Protein AF-0000000082810657 (afdb_homodimer)

Organism: NCBI:txid321398

pLDDT: mean 72.38, std 24.2, range [23.63, 96.92]

InterPro domains:
  IPR007110 Immunoglobulin-like domain [PS50835] (27-107)
  IPR013783 Immunoglobulin-like fold [G3DSA:2.60.40.10] (30-113)
  IPR015631 CD2/SLAM family receptor [PTHR12080] (20-133)
  IPR036179 Immunoglobulin-like domain superfamily [SSF48726] (30-109)

Nearest PDB structures (foldseek):
  2if7-assembly1_B  TM=6.676E-01  e=2.372E-01  Homo sapiens
  2if7-assembly2_C  TM=5.071E-01  e=3.206E+00  Homo sapiens
  8chv-assembly1_B  TM=5.625E-01  e=6.234E+00  Homo sapiens
  2if7-assembly1_B  TM=6.508E-01  e=2.010E-01  Homo sapiens
  2if7-assembly2_C  TM=5.042E-01  e=2.478E+00  Homo sapiens

Sequence (292 aa):
MSFLNLGGPGLFQGCPGVTVTIPLPLPDVVPKPTVRVTVTQDDDQQCNATLECSVGLPEVTYEWIPPRQVLLEGVGGPVQKVSFNPSEGTYVCKVSNPASSNSASLTYRHPCSWTGESSTASSCTATGGLLVLGHLLLLFLHLALAMSFLNLGGPGLFQGCPGVTVTIPLPLPDVVPKPTVRVTVTQDDDQQCNATLECSVGLPEVTYEWIPPRQVLLEGVGGPVQKVSFNPSEGTYVCKVSNPASSNSASLTYRHPCSWTGESSTASSCTATGGLLVLGHLLLLFLHLALA

Structure (mmCIF, N/CA/C/O backbone):
data_AF-0000000082810657-model_v1
#
loop_
_entity.id
_entity.type
_entity.pdbx_description
1 polymer 'CD48 antigen'
#
loop_
_atom_site.group_PDB
_atom_site.id
_atom_site.type_symbol
_atom_site.label_atom_id
_atom_site.label_alt_id
_atom_site.label_comp_id
_atom_site.label_asym_id
_atom_site.label_entity_id
_atom_site.label_seq_id
_atom_site.pdbx_PDB_ins_code
_atom_site.Cartn_x
_atom_site.Cartn_y
_atom_site.Cartn_z
_atom_site.occupancy
_atom_site.B_iso_or_equiv
_atom_site.auth_seq_id
_atom_site.auth_comp_id
_atom_site.auth_asym_id
_atom_site.auth_atom_id
_atom_site.pdbx_PDB_model_num
ATOM 1 N N . MET A 1 1 ? 50.939 -18.221 13.847 1 23.63 1 MET A N 1
ATOM 2 C CA . MET A 1 1 ? 49.487 -18.098 13.771 1 23.63 1 MET A CA 1
ATOM 3 C C . MET A 1 1 ? 49.027 -17.962 12.324 1 23.63 1 MET A C 1
ATOM 5 O O . MET A 1 1 ? 49.127 -16.885 11.734 1 23.63 1 MET A O 1
ATOM 9 N N . SER A 1 2 ? 49.341 -18.986 11.551 1 30.93 2 SER A N 1
ATOM 10 C CA . SER A 1 2 ? 49.04 -19.248 10.147 1 30.93 2 SER A CA 1
ATOM 11 C C . SER A 1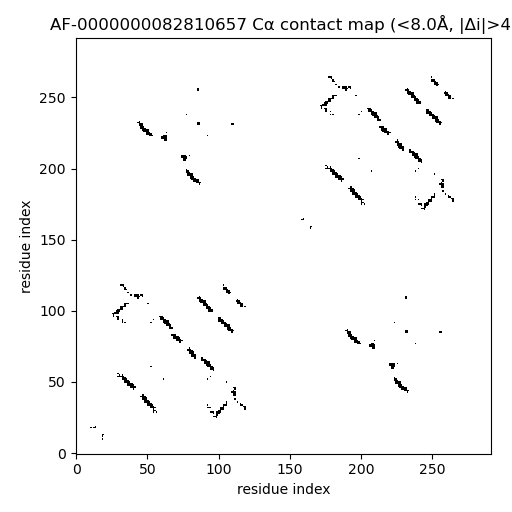 2 ? 47.536 -19.245 9.895 1 30.93 2 SER A C 1
ATOM 13 O O . SER A 1 2 ? 46.78 -19.908 10.608 1 30.93 2 SER A O 1
ATOM 15 N N . PHE A 1 3 ? 46.931 -18.063 9.584 1 30.5 3 PHE A N 1
ATOM 16 C CA . PHE A 1 3 ? 45.561 -17.71 9.229 1 30.5 3 PHE A CA 1
ATOM 17 C C . PHE A 1 3 ? 45.007 -18.673 8.185 1 30.5 3 PHE A C 1
ATOM 19 O O . PHE A 1 3 ? 45.617 -18.874 7.133 1 30.5 3 PHE A O 1
ATOM 26 N N . LEU A 1 4 ? 44.258 -19.728 8.61 1 33.35 4 LEU A N 1
ATOM 27 C CA . LEU A 1 4 ? 43.459 -20.727 7.909 1 33.35 4 LEU A CA 1
ATOM 28 C C . LEU A 1 4 ? 42.472 -20.062 6.956 1 33.35 4 LEU A C 1
ATOM 30 O O . LEU A 1 4 ? 41.637 -19.259 7.38 1 33.35 4 LEU A O 1
ATOM 34 N N . ASN A 1 5 ? 42.899 -19.566 5.798 1 34.64 5 ASN A N 1
ATOM 35 C CA . ASN A 1 5 ? 42.075 -19.054 4.709 1 34.64 5 ASN A CA 1
ATOM 36 C C . ASN A 1 5 ? 40.908 -19.989 4.402 1 34.64 5 ASN A C 1
ATOM 38 O O . ASN A 1 5 ? 41.113 -21.167 4.104 1 34.64 5 ASN A O 1
ATOM 42 N N . LEU A 1 6 ? 39.743 -19.863 4.977 1 35 6 LEU A N 1
ATOM 43 C CA . LEU A 1 6 ? 38.436 -20.502 4.875 1 35 6 LEU A CA 1
ATOM 44 C C . LEU A 1 6 ? 37.997 -20.613 3.418 1 35 6 LEU A C 1
ATOM 46 O O . LEU A 1 6 ? 37.621 -19.613 2.801 1 35 6 LEU A O 1
ATOM 50 N N . GLY A 1 7 ? 38.742 -21.162 2.532 1 35.61 7 GLY A N 1
ATOM 51 C CA . GLY A 1 7 ? 38.295 -21.423 1.174 1 35.61 7 GLY A CA 1
ATOM 52 C C . GLY A 1 7 ? 36.934 -22.091 1.112 1 35.61 7 GLY A C 1
ATOM 53 O O . GLY A 1 7 ? 36.474 -22.668 2.099 1 35.61 7 GLY A O 1
ATOM 54 N N . GLY A 1 8 ? 35.944 -21.663 0.316 1 37.67 8 GLY A N 1
ATOM 55 C CA . GLY A 1 8 ? 34.588 -22.131 0.074 1 37.67 8 GLY A CA 1
ATOM 56 C C . GLY A 1 8 ? 34.462 -23.642 0.116 1 37.67 8 GLY A C 1
ATOM 57 O O . GLY A 1 8 ? 35.39 -24.337 0.538 1 37.67 8 GLY A O 1
ATOM 58 N N . PRO A 1 9 ? 33.567 -24.298 -0.798 1 44.82 9 PRO A N 1
ATOM 59 C CA . PRO A 1 9 ? 33.254 -25.727 -0.728 1 44.82 9 PRO A CA 1
ATOM 60 C C . PRO A 1 9 ? 34.497 -26.596 -0.547 1 44.82 9 PRO A C 1
ATOM 62 O O . PRO A 1 9 ? 35.499 -26.398 -1.239 1 44.82 9 PRO A O 1
ATOM 65 N N . GLY A 1 10 ? 34.838 -26.951 0.658 1 40.43 10 GLY A N 1
ATOM 66 C CA . GLY A 1 10 ? 35.981 -27.613 1.267 1 40.43 10 GLY A CA 1
ATOM 67 C C . GLY A 1 10 ? 36.347 -28.918 0.584 1 40.43 10 GLY A C 1
ATOM 68 O O . GLY A 1 10 ? 35.501 -29.801 0.427 1 40.43 10 GLY A O 1
ATOM 69 N N . LEU A 1 11 ? 37.225 -28.968 -0.422 1 40.9 11 LEU A N 1
ATOM 70 C CA . LEU A 1 11 ? 37.959 -30.095 -0.986 1 40.9 11 LEU A CA 1
ATOM 71 C C . LEU A 1 11 ? 38.566 -30.956 0.116 1 40.9 11 LEU A C 1
ATOM 73 O O . LEU A 1 11 ? 39.43 -30.495 0.866 1 40.9 11 LEU A O 1
ATOM 77 N N . PHE A 1 12 ? 37.695 -31.69 0.887 1 43.79 12 PHE A N 1
ATOM 78 C CA . PHE A 1 12 ? 38.28 -32.704 1.756 1 43.79 12 PHE A CA 1
ATOM 79 C C . PHE A 1 12 ? 39.339 -33.508 1.011 1 43.79 12 PHE A C 1
ATOM 81 O O . PHE A 1 12 ? 39.137 -33.894 -0.142 1 43.79 12 PHE A O 1
ATOM 88 N N . GLN A 1 13 ? 40.531 -33.171 1.225 1 44.1 13 GLN A N 1
ATOM 89 C CA . GLN A 1 13 ? 41.71 -33.895 0.763 1 44.1 13 GLN A CA 1
ATOM 90 C C . GLN A 1 13 ? 41.634 -35.37 1.147 1 44.1 13 GLN A C 1
ATOM 92 O O . GLN A 1 13 ? 41.746 -35.717 2.324 1 44.1 13 GLN A O 1
ATOM 97 N N . GLY A 1 14 ? 40.665 -36.132 0.585 1 43.97 14 GLY A N 1
ATOM 98 C CA . GLY A 1 14 ? 40.874 -37.568 0.688 1 43.97 14 GLY A CA 1
ATOM 99 C C . GLY A 1 14 ? 42.275 -37.996 0.291 1 43.97 14 GLY A C 1
ATOM 100 O O . GLY A 1 14 ? 43.102 -37.162 -0.081 1 43.97 14 GLY A O 1
ATOM 101 N N . CYS A 1 15 ? 42.66 -39.29 -0.003 1 48.21 15 CYS A N 1
ATOM 102 C CA . CYS A 1 15 ? 43.952 -39.809 -0.435 1 48.21 15 CYS A CA 1
ATOM 103 C C . CYS A 1 15 ? 44.494 -39.01 -1.615 1 48.21 15 CYS A C 1
ATOM 105 O O . CYS A 1 15 ? 43.728 -38.387 -2.352 1 48.21 15 CYS A O 1
ATOM 107 N N . PRO A 1 16 ? 45.873 -38.711 -1.749 1 53.44 16 PRO A N 1
ATOM 108 C CA . PRO A 1 16 ? 46.493 -38.082 -2.918 1 53.44 16 PRO A CA 1
ATOM 109 C C . PRO A 1 16 ? 45.987 -38.661 -4.237 1 53.44 16 PRO A C 1
ATOM 111 O O . PRO A 1 16 ? 45.98 -39.882 -4.418 1 53.44 16 PRO A O 1
ATOM 114 N N . GLY A 1 17 ? 45.033 -37.95 -5.012 1 55.12 17 GLY A N 1
ATOM 115 C CA . GLY A 1 17 ? 44.525 -38.298 -6.329 1 55.12 17 GLY A CA 1
ATOM 116 C C . GLY A 1 17 ? 43.011 -38.368 -6.385 1 55.12 17 GLY A C 1
ATOM 117 O O . GLY A 1 17 ? 42.427 -38.428 -7.469 1 55.12 17 GLY A O 1
ATOM 118 N N . VAL A 1 18 ? 42.368 -38.946 -5.398 1 56.33 18 VAL A N 1
ATOM 119 C CA . VAL A 1 18 ? 40.942 -39.168 -5.618 1 56.33 18 VAL A CA 1
ATOM 120 C C . VAL A 1 18 ? 40.172 -37.875 -5.359 1 56.33 18 VAL A C 1
ATOM 122 O O . VAL A 1 18 ? 40.191 -37.346 -4.246 1 56.33 18 VAL A O 1
ATOM 125 N N . THR A 1 19 ? 39.997 -37.012 -6.226 1 57.82 19 THR A N 1
ATOM 126 C CA . THR A 1 19 ? 39.075 -35.883 -6.201 1 57.82 19 THR A CA 1
ATOM 127 C C . THR A 1 19 ? 37.628 -36.366 -6.202 1 57.82 19 THR A C 1
ATOM 129 O O . THR A 1 19 ? 37.237 -37.171 -7.05 1 57.82 19 THR A O 1
ATOM 132 N N . VAL A 1 20 ? 37.059 -36.566 -5.033 1 58.67 20 VAL A N 1
ATOM 133 C CA . VAL A 1 20 ? 35.635 -36.886 -5.015 1 58.67 20 VAL A CA 1
ATOM 134 C C . VAL A 1 20 ? 34.819 -35.631 -5.314 1 58.67 20 VAL A C 1
ATOM 136 O O . VAL A 1 20 ? 35.008 -34.593 -4.676 1 58.67 20 VAL A O 1
ATOM 139 N N . THR A 1 21 ? 34.39 -35.391 -6.479 1 58.09 21 THR A N 1
ATOM 140 C CA . THR A 1 21 ? 33.446 -34.338 -6.837 1 58.09 21 THR A CA 1
ATOM 141 C C . THR A 1 21 ? 32.03 -34.714 -6.412 1 58.09 21 THR A C 1
ATOM 143 O O . THR A 1 21 ? 31.499 -35.74 -6.842 1 58.09 21 THR A O 1
ATOM 146 N N . ILE A 1 22 ? 31.669 -34.396 -5.239 1 57.74 22 ILE A N 1
ATOM 147 C CA . ILE A 1 22 ? 30.277 -34.635 -4.87 1 57.74 22 ILE A CA 1
ATOM 148 C C . ILE A 1 22 ? 29.37 -33.666 -5.625 1 57.74 22 ILE A C 1
ATOM 150 O O . ILE A 1 22 ? 29.521 -32.447 -5.51 1 57.74 22 ILE A O 1
ATOM 154 N N . PRO A 1 23 ? 28.758 -34.096 -6.615 1 58.7 23 PRO A N 1
ATOM 155 C CA . PRO A 1 23 ? 27.803 -33.21 -7.284 1 58.7 23 PRO A CA 1
ATOM 156 C C . PRO A 1 23 ? 26.733 -32.671 -6.337 1 58.7 23 PRO A C 1
ATOM 158 O O . PRO A 1 23 ? 26.173 -33.427 -5.539 1 58.7 23 PRO A O 1
ATOM 161 N N . LEU A 1 24 ? 26.958 -31.601 -5.658 1 62.63 24 LEU A N 1
ATOM 162 C CA . LEU A 1 24 ? 25.834 -31.04 -4.916 1 62.63 24 LEU A CA 1
ATOM 163 C C . LEU A 1 24 ? 24.613 -30.881 -5.816 1 62.63 24 LEU A C 1
ATOM 165 O O . LEU A 1 24 ? 24.721 -30.359 -6.928 1 62.63 24 LEU A O 1
ATOM 169 N N . PRO A 1 25 ? 23.693 -31.751 -5.642 1 67.48 25 PRO A N 1
ATOM 170 C CA . PRO A 1 25 ? 22.518 -31.643 -6.51 1 67.48 25 PRO A CA 1
ATOM 171 C C . PRO A 1 25 ? 22.052 -30.201 -6.696 1 67.48 25 PRO A C 1
ATOM 173 O O . PRO A 1 25 ? 22.048 -29.421 -5.739 1 67.48 25 PRO A O 1
ATOM 176 N N . LEU A 1 26 ? 22.352 -29.681 -7.847 1 76.25 26 LEU A N 1
ATOM 177 C CA . LEU A 1 26 ? 21.777 -28.385 -8.189 1 76.25 26 LEU A CA 1
ATOM 178 C C . LEU A 1 26 ? 20.286 -28.35 -7.872 1 76.25 26 LEU A C 1
ATOM 180 O O . LEU A 1 26 ? 19.587 -29.351 -8.042 1 76.25 26 LEU A O 1
ATOM 184 N N . PRO A 1 27 ? 19.924 -27.449 -7.064 1 81.04 27 PRO A N 1
ATOM 185 C CA . PRO A 1 27 ? 18.492 -27.351 -6.768 1 81.04 27 PRO A CA 1
ATOM 186 C C . PRO A 1 27 ? 17.625 -27.406 -8.024 1 81.04 27 PRO A C 1
ATOM 188 O O . PRO A 1 27 ? 18.055 -26.969 -9.095 1 81.04 27 PRO A O 1
ATOM 191 N N . ASP A 1 28 ? 16.494 -28.089 -7.893 1 87.41 28 ASP A N 1
ATOM 192 C CA . ASP A 1 28 ? 15.506 -28.133 -8.967 1 87.41 28 ASP A CA 1
ATOM 193 C C . ASP A 1 28 ? 14.995 -26.733 -9.3 1 87.41 28 ASP A C 1
ATOM 195 O O . ASP A 1 28 ? 14.962 -25.856 -8.435 1 87.41 28 ASP A O 1
ATOM 199 N N . VAL A 1 29 ? 14.646 -26.465 -10.547 1 93.14 29 VAL A N 1
ATOM 200 C CA . VAL A 1 29 ? 14.007 -25.234 -10.999 1 93.14 29 VAL A CA 1
ATOM 201 C C . VAL A 1 29 ? 12.644 -25.082 -10.326 1 93.14 29 VAL A C 1
ATOM 203 O O . VAL A 1 29 ? 11.889 -26.05 -10.213 1 93.14 29 VAL A O 1
ATOM 206 N N . VAL A 1 30 ? 12.325 -23.923 -9.849 1 95.47 30 VAL A N 1
ATOM 207 C CA . VAL A 1 30 ? 11.053 -23.639 -9.193 1 95.47 30 VAL A CA 1
ATOM 208 C C . VAL A 1 30 ? 9.935 -23.587 -10.233 1 95.47 30 VAL A C 1
ATOM 210 O O . VAL A 1 30 ? 9.99 -22.792 -11.174 1 95.47 30 VAL A O 1
ATOM 213 N N . PRO A 1 31 ? 8.937 -24.45 -10.111 1 94.2 31 PRO A N 1
ATOM 214 C CA . PRO A 1 31 ? 7.799 -24.341 -11.027 1 94.2 31 PRO A CA 1
ATOM 215 C C . PRO A 1 31 ? 6.895 -23.153 -10.705 1 94.2 31 PRO A C 1
ATOM 217 O O . PRO A 1 31 ? 7.108 -22.464 -9.704 1 94.2 31 PRO A O 1
ATOM 220 N N . LYS A 1 32 ? 5.94 -22.862 -11.616 1 95.21 32 LYS A N 1
ATOM 221 C CA . LYS A 1 32 ? 4.939 -21.838 -11.336 1 95.21 32 LYS A CA 1
ATOM 222 C C . LYS A 1 32 ? 4.099 -22.209 -10.117 1 95.21 32 LYS A C 1
ATOM 224 O O . LYS A 1 32 ? 3.525 -23.298 -10.06 1 95.21 32 LYS A O 1
ATOM 229 N N . PRO A 1 33 ? 4.007 -21.383 -9.211 1 96.38 33 PRO A N 1
ATOM 230 C CA . PRO A 1 33 ? 3.215 -21.703 -8.021 1 96.38 33 PRO A CA 1
ATOM 231 C C . PRO A 1 33 ? 1.712 -21.677 -8.289 1 96.38 33 PRO A C 1
ATOM 233 O O . PRO A 1 33 ? 1.268 -21.098 -9.283 1 96.38 33 PRO A O 1
ATOM 236 N N . THR A 1 34 ? 1.046 -22.403 -7.404 1 95.12 34 THR A N 1
ATOM 237 C CA . THR A 1 34 ? -0.41 -22.337 -7.369 1 95.12 34 THR A CA 1
ATOM 238 C C . THR A 1 34 ? -0.881 -21.326 -6.327 1 95.12 34 THR A C 1
ATOM 240 O O . THR A 1 34 ? -0.371 -21.301 -5.205 1 95.12 34 THR A O 1
ATOM 243 N N . VAL A 1 35 ? -1.871 -20.529 -6.76 1 96.48 35 VAL A N 1
ATOM 244 C CA . VAL A 1 35 ? -2.381 -19.526 -5.831 1 96.48 35 VAL A CA 1
ATOM 245 C C . VAL A 1 35 ? -3.878 -19.736 -5.616 1 96.48 35 VAL A C 1
ATOM 247 O O . VAL A 1 35 ? -4.591 -20.156 -6.53 1 96.48 35 VAL A O 1
ATOM 250 N N . ARG A 1 36 ? -4.294 -19.531 -4.33 1 95.33 36 ARG A N 1
ATOM 251 C CA . ARG A 1 36 ? -5.697 -19.608 -3.936 1 95.33 36 ARG A CA 1
ATOM 252 C C . ARG A 1 36 ? -6.071 -18.451 -3.015 1 95.33 36 ARG A C 1
ATOM 254 O O . ARG A 1 36 ? -5.209 -17.886 -2.338 1 95.33 36 ARG A O 1
ATOM 261 N N . VAL A 1 37 ? -7.327 -18.096 -3.089 1 94.97 37 VAL A N 1
ATOM 262 C CA . VAL A 1 37 ? -7.814 -17.011 -2.243 1 94.97 37 VAL A CA 1
ATOM 263 C C . VAL A 1 37 ? -9.092 -17.445 -1.53 1 94.97 37 VAL A C 1
ATOM 265 O O . VAL A 1 37 ? -9.943 -18.116 -2.121 1 94.97 37 VAL A O 1
ATOM 268 N N . THR A 1 38 ? -9.151 -17.184 -0.269 1 94.34 38 THR A N 1
ATOM 269 C CA . THR A 1 38 ? -10.378 -17.335 0.506 1 94.34 38 THR A CA 1
ATOM 270 C C . THR A 1 38 ? -10.835 -15.99 1.062 1 94.34 38 THR A C 1
ATOM 272 O O . THR A 1 38 ? -10.124 -15.364 1.851 1 94.34 38 THR A O 1
ATOM 275 N N . VAL A 1 39 ? -12.019 -15.631 0.639 1 93.69 39 VAL A N 1
ATOM 276 C CA . VAL A 1 39 ? -12.557 -14.355 1.099 1 93.69 39 VAL A CA 1
ATOM 277 C C . VAL A 1 39 ? -13.327 -14.558 2.402 1 93.69 39 VAL A C 1
ATOM 279 O O . VAL A 1 39 ? -14.201 -15.424 2.485 1 93.69 39 VAL A O 1
ATOM 282 N N . THR A 1 40 ? -12.939 -13.802 3.385 1 90.75 40 THR A N 1
ATOM 283 C CA . THR A 1 40 ? -13.612 -13.943 4.671 1 90.75 40 THR A CA 1
ATOM 284 C C . THR A 1 40 ? -14.591 -12.794 4.898 1 90.75 40 THR A C 1
ATOM 286 O O . THR A 1 40 ? -15.522 -12.913 5.697 1 90.75 40 THR A O 1
ATOM 289 N N . GLN A 1 41 ? -14.388 -11.656 4.343 1 85.74 41 GLN A N 1
ATOM 290 C CA . GLN A 1 41 ? -15.302 -10.52 4.397 1 85.74 41 GLN A CA 1
ATOM 291 C C . GLN A 1 41 ? -15.328 -9.771 3.068 1 85.74 41 GLN A C 1
ATOM 293 O O . GLN A 1 41 ? -14.277 -9.435 2.518 1 85.74 41 GLN A O 1
ATOM 298 N N . ASP A 1 42 ? -16.585 -9.586 2.599 1 81.55 42 ASP A N 1
ATOM 299 C CA . ASP A 1 42 ? -16.768 -8.94 1.302 1 81.55 42 ASP A CA 1
ATOM 300 C C . ASP A 1 42 ? -17.889 -7.905 1.358 1 81.55 42 ASP A C 1
ATOM 302 O O . ASP A 1 42 ? -19.064 -8.246 1.206 1 81.55 42 ASP A O 1
ATOM 306 N N . ASP A 1 43 ? -17.508 -6.807 1.714 1 83.86 43 ASP A N 1
ATOM 307 C CA . ASP A 1 43 ? -18.461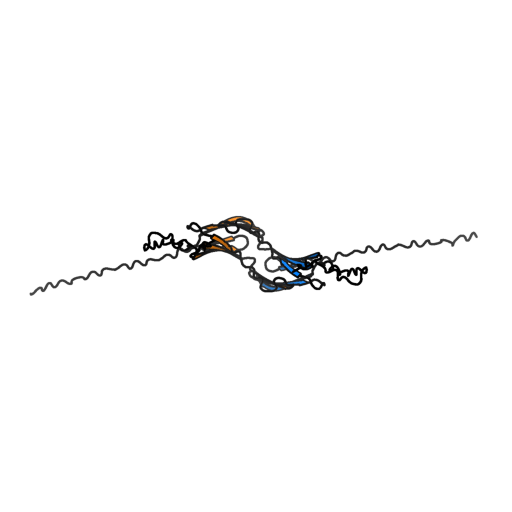 -5.717 1.528 1 83.86 43 ASP A CA 1
ATOM 308 C C . ASP A 1 43 ? -17.82 -4.547 0.785 1 83.86 43 ASP A C 1
ATOM 310 O O . ASP A 1 43 ? -16.647 -4.61 0.412 1 83.86 43 ASP A O 1
ATOM 314 N N . ASP A 1 44 ? -18.633 -3.576 0.496 1 83.3 44 ASP A N 1
ATOM 315 C CA . ASP A 1 44 ? -18.233 -2.458 -0.352 1 83.3 44 ASP A CA 1
ATOM 316 C C . ASP A 1 44 ? -17.108 -1.653 0.294 1 83.3 44 ASP A C 1
ATOM 318 O O . ASP A 1 44 ? -16.354 -0.965 -0.396 1 83.3 44 ASP A O 1
ATOM 322 N N . GLN A 1 45 ? -16.928 -1.812 1.633 1 86.29 45 GLN A N 1
ATOM 323 C CA . GLN A 1 45 ? -15.987 -0.939 2.326 1 86.29 45 GLN A CA 1
ATOM 324 C C . GLN A 1 45 ? -14.828 -1.736 2.916 1 86.29 45 GLN A C 1
ATOM 326 O O . GLN A 1 45 ? -13.836 -1.159 3.367 1 86.29 45 GLN A O 1
ATOM 331 N N . GLN A 1 46 ? -15.034 -2.952 2.938 1 89.14 46 GLN A N 1
ATOM 332 C CA . GLN A 1 46 ? -14.004 -3.769 3.572 1 89.14 46 GLN A CA 1
ATOM 333 C C . GLN A 1 46 ? -13.807 -5.084 2.822 1 89.14 46 GLN A C 1
ATOM 335 O O . GLN A 1 46 ? -14.77 -5.808 2.563 1 89.14 46 GLN A O 1
ATOM 340 N N . CYS A 1 47 ? -12.518 -5.333 2.499 1 91.29 47 CYS A N 1
ATOM 341 C CA . CYS A 1 47 ? -12.155 -6.612 1.898 1 91.29 47 CYS A CA 1
ATOM 342 C C . CYS A 1 47 ? -11.16 -7.364 2.775 1 91.29 47 CYS A C 1
ATOM 344 O O . CYS A 1 47 ? -10.069 -6.863 3.053 1 91.29 47 CYS A O 1
ATOM 346 N N . ASN A 1 48 ? -11.553 -8.561 3.289 1 92.18 48 ASN A N 1
ATOM 347 C CA . ASN A 1 48 ? -10.68 -9.492 3.995 1 92.18 48 ASN A CA 1
ATOM 348 C C . ASN A 1 48 ? -10.495 -10.789 3.213 1 92.18 48 ASN A C 1
ATOM 350 O O . ASN A 1 48 ? -11.473 -11.412 2.795 1 92.18 48 ASN A O 1
ATOM 354 N N . ALA A 1 49 ? -9.261 -11.138 3.063 1 92.87 49 ALA A N 1
ATOM 355 C CA . ALA A 1 49 ? -8.992 -12.363 2.314 1 92.87 49 ALA A CA 1
ATOM 356 C C . ALA A 1 49 ? -7.693 -13.015 2.777 1 92.87 49 ALA A C 1
ATOM 358 O O . ALA A 1 49 ? -6.841 -12.357 3.38 1 92.87 49 ALA A O 1
ATOM 359 N N . THR A 1 50 ? -7.652 -14.301 2.619 1 92.77 50 THR A N 1
ATOM 360 C CA . THR A 1 50 ? -6.432 -15.072 2.828 1 92.77 50 THR A CA 1
ATOM 361 C C . THR A 1 50 ? -5.876 -15.577 1.499 1 92.77 50 THR A C 1
ATOM 363 O O . THR A 1 50 ? -6.563 -16.288 0.764 1 92.77 50 THR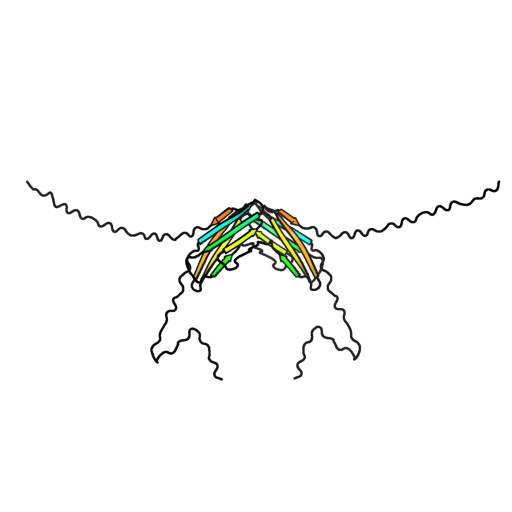 A O 1
ATOM 366 N N . LEU A 1 51 ? -4.643 -15.136 1.231 1 94.22 51 LEU A N 1
ATOM 367 C CA . LEU A 1 51 ? -3.942 -15.562 0.025 1 94.22 51 LEU A CA 1
ATOM 368 C C . LEU A 1 51 ? -3.007 -16.729 0.324 1 94.22 51 LEU A C 1
ATOM 370 O O . LEU A 1 51 ? -2.251 -16.691 1.297 1 94.22 51 LEU A O 1
ATOM 374 N N . GLU A 1 52 ? -3.123 -17.726 -0.501 1 94.14 52 GLU A N 1
ATOM 375 C CA . GLU A 1 52 ? -2.283 -18.908 -0.337 1 94.14 52 GLU A CA 1
ATOM 376 C C . GLU A 1 52 ? -1.471 -19.188 -1.598 1 94.14 52 GLU A C 1
ATOM 378 O O . GLU A 1 52 ? -1.989 -19.081 -2.712 1 94.14 52 GLU A O 1
ATOM 383 N N . CYS A 1 53 ? -0.245 -19.527 -1.347 1 94.79 53 CYS A N 1
ATOM 384 C CA . CYS A 1 53 ? 0.721 -19.8 -2.406 1 94.79 53 CYS A CA 1
ATOM 385 C C . CYS A 1 53 ? 1.478 -21.094 -2.134 1 94.79 53 CYS A C 1
ATOM 387 O O . CYS A 1 53 ? 1.914 -21.339 -1.008 1 94.79 53 CYS A O 1
ATOM 389 N N . SER A 1 54 ? 1.559 -21.921 -3.186 1 94.12 54 SER A N 1
ATOM 390 C CA . SER A 1 54 ? 2.264 -23.181 -2.972 1 94.12 54 SER A CA 1
ATOM 391 C C . SER A 1 54 ? 2.959 -23.649 -4.246 1 94.12 54 SER A C 1
ATOM 393 O O . SER A 1 54 ? 2.511 -23.34 -5.353 1 94.12 54 SER A O 1
ATOM 395 N N . VAL A 1 55 ? 4.054 -24.227 -3.891 1 93.92 55 VAL A N 1
ATOM 396 C CA . VAL A 1 55 ? 4.762 -24.928 -4.957 1 93.92 55 VAL A CA 1
ATOM 397 C C . VAL A 1 55 ? 5.066 -26.36 -4.52 1 93.92 55 VAL A C 1
ATOM 399 O O . VAL A 1 55 ? 5.117 -26.653 -3.324 1 93.92 55 VAL A O 1
ATOM 402 N N . GLY A 1 56 ? 5.042 -27.376 -5.37 1 90.06 56 GLY A N 1
ATOM 403 C CA . GLY A 1 56 ? 5.343 -28.766 -5.065 1 90.06 56 GLY A CA 1
ATOM 404 C C . GLY A 1 56 ? 6.818 -29.016 -4.817 1 90.06 56 GLY A C 1
ATOM 405 O O . GLY A 1 56 ? 7.37 -30.017 -5.28 1 90.06 56 GLY A O 1
ATOM 406 N N . LEU A 1 57 ? 7.62 -28.032 -4.336 1 91.49 57 LEU A N 1
ATOM 407 C CA . LEU A 1 57 ? 9.041 -28.153 -4.03 1 91.49 57 LEU A CA 1
ATOM 408 C C . LEU A 1 57 ? 9.319 -27.766 -2.581 1 91.49 57 LEU A C 1
ATOM 410 O O . LEU A 1 57 ? 8.736 -26.809 -2.066 1 91.49 57 LEU A O 1
ATOM 414 N N . PRO A 1 58 ? 10.165 -28.637 -1.94 1 88.74 58 PRO A N 1
ATOM 415 C CA . PRO A 1 58 ? 10.578 -28.252 -0.588 1 88.74 58 PRO A CA 1
ATOM 416 C C . PRO A 1 58 ? 11.696 -27.213 -0.585 1 88.74 58 PRO A C 1
ATOM 418 O O . PRO A 1 58 ? 12.294 -26.941 -1.63 1 88.74 58 PRO A O 1
ATOM 421 N N . GLU A 1 59 ? 12.069 -26.52 0.509 1 89.12 59 GLU A N 1
ATOM 422 C CA . GLU A 1 59 ? 13.188 -25.615 0.752 1 89.12 59 GLU A CA 1
ATOM 423 C C . GLU A 1 59 ? 13.116 -24.392 -0.158 1 89.12 59 GLU A C 1
ATOM 425 O O . GLU A 1 59 ? 14.101 -24.036 -0.808 1 89.12 59 GLU A O 1
ATOM 430 N N . VAL A 1 60 ? 12.045 -23.902 -0.403 1 95.52 60 VAL A N 1
ATOM 431 C CA . VAL A 1 60 ? 11.848 -22.681 -1.178 1 95.52 60 VAL A CA 1
ATOM 432 C C . VAL A 1 60 ? 11.5 -21.525 -0.242 1 95.52 60 VAL A C 1
ATOM 434 O O . VAL A 1 60 ? 11.204 -21.74 0.936 1 95.52 60 VAL A O 1
ATOM 437 N N . THR A 1 61 ? 11.724 -20.349 -0.689 1 94.71 61 THR A N 1
ATOM 438 C CA . THR A 1 61 ? 11.353 -19.129 0.02 1 94.71 61 THR A CA 1
ATOM 439 C C . THR A 1 61 ? 10.171 -18.445 -0.662 1 94.71 61 THR A C 1
ATOM 441 O O . THR A 1 61 ? 10.146 -18.314 -1.887 1 94.71 61 THR A O 1
ATOM 444 N N . TYR A 1 62 ? 9.227 -18.107 0.175 1 95.19 62 TYR A N 1
ATOM 445 C CA . TYR A 1 62 ? 8.044 -17.417 -0.325 1 95.19 62 TYR A CA 1
ATOM 446 C C . TYR A 1 62 ? 8.132 -15.92 -0.057 1 95.19 62 TYR A C 1
ATOM 448 O O . TYR A 1 62 ? 8.665 -15.497 0.972 1 95.19 62 TYR A O 1
ATOM 456 N N . GLU A 1 63 ? 7.566 -15.196 -1.034 1 93.83 63 GLU A N 1
ATOM 457 C CA . GLU A 1 63 ? 7.401 -13.752 -0.895 1 93.83 63 GLU A CA 1
ATOM 458 C C . GLU A 1 63 ? 6.101 -13.281 -1.539 1 93.83 63 GLU A C 1
ATOM 460 O O . GLU A 1 63 ? 5.787 -13.662 -2.669 1 93.83 63 GLU A O 1
ATOM 465 N N . TRP A 1 64 ? 5.38 -12.525 -0.81 1 93.31 64 TRP A N 1
ATOM 466 C CA . TRP A 1 64 ? 4.223 -11.856 -1.395 1 93.31 64 TRP A CA 1
ATOM 467 C C . TRP A 1 64 ? 4.529 -10.39 -1.685 1 93.31 64 TRP A C 1
ATOM 469 O O . TRP A 1 64 ? 4.995 -9.662 -0.805 1 93.31 64 TRP A O 1
ATOM 479 N N . ILE A 1 65 ? 4.308 -9.988 -2.878 1 91.06 65 ILE A N 1
ATOM 480 C CA . ILE A 1 65 ? 4.489 -8.608 -3.316 1 91.06 65 ILE A CA 1
ATOM 481 C C . ILE A 1 65 ? 3.128 -7.934 -3.473 1 91.06 65 ILE A C 1
ATOM 483 O O . ILE A 1 65 ? 2.34 -8.308 -4.345 1 91.06 65 ILE A O 1
ATOM 487 N N . PRO A 1 66 ? 2.811 -6.972 -2.627 1 90.1 66 PRO A N 1
ATOM 488 C CA . PRO A 1 66 ? 1.526 -6.278 -2.736 1 90.1 66 PRO A CA 1
ATOM 489 C C . PRO A 1 66 ? 1.457 -5.35 -3.947 1 90.1 66 PRO A C 1
ATOM 491 O O . PRO A 1 66 ? 2.476 -5.103 -4.598 1 90.1 66 PRO A O 1
ATOM 494 N N . PRO A 1 67 ? 0.167 -4.892 -4.341 1 89.08 67 PRO A N 1
ATOM 495 C CA . PRO A 1 67 ? 0.024 -3.958 -5.46 1 89.08 67 PRO A CA 1
ATOM 496 C C . PRO A 1 67 ? 0.86 -2.692 -5.282 1 89.08 67 PRO A C 1
ATOM 498 O O . PRO A 1 67 ? 1.031 -2.214 -4.158 1 89.08 67 PRO A O 1
ATOM 501 N N . ARG A 1 68 ? 1.43 -2.348 -6.331 1 72.95 68 ARG A N 1
ATOM 502 C CA . ARG A 1 68 ? 2.264 -1.15 -6.311 1 72.95 68 ARG A CA 1
ATOM 503 C C . ARG A 1 68 ? 1.411 0.109 -6.203 1 72.95 68 ARG A C 1
ATOM 505 O O . ARG A 1 68 ? 0.429 0.264 -6.932 1 72.95 68 ARG A O 1
ATOM 512 N N . GLN A 1 69 ? 1.547 0.822 -5.228 1 73.31 69 GLN A N 1
ATOM 513 C CA . GLN A 1 69 ? 1.104 2.21 -5.151 1 73.31 69 GLN A CA 1
ATOM 514 C C . GLN A 1 69 ? 2.266 3.172 -5.381 1 73.31 69 GLN A C 1
ATOM 516 O O . GLN A 1 69 ? 3.276 3.114 -4.676 1 73.31 69 GLN A O 1
ATOM 521 N N . VAL A 1 70 ? 2.299 3.724 -6.659 1 71.22 70 VAL A N 1
ATOM 522 C CA . VAL A 1 70 ? 3.445 4.533 -7.06 1 71.22 70 VAL A CA 1
ATOM 523 C C . VAL A 1 70 ? 3.371 5.903 -6.391 1 71.22 70 VAL A C 1
ATOM 525 O O . VAL A 1 70 ? 2.404 6.644 -6.583 1 71.22 70 VAL A O 1
ATOM 528 N N . LEU A 1 71 ? 4.118 5.905 -5.314 1 71.09 71 LEU A N 1
ATOM 529 C CA . LEU A 1 71 ? 4.416 7.237 -4.798 1 71.09 71 LEU A CA 1
ATOM 530 C C . LEU A 1 71 ? 5.63 7.833 -5.503 1 71.09 71 LEU A C 1
ATOM 532 O O . LEU A 1 71 ? 6.749 7.339 -5.345 1 71.09 71 LEU A O 1
ATOM 536 N N . LEU A 1 72 ? 5.439 8.262 -6.88 1 64.14 72 LEU A N 1
ATOM 537 C CA . LEU A 1 72 ? 6.537 8.659 -7.754 1 64.14 72 LEU A CA 1
ATOM 538 C C . LEU A 1 72 ? 7.47 9.636 -7.046 1 64.14 72 LEU A C 1
ATOM 540 O O . LEU A 1 72 ? 8.684 9.604 -7.256 1 64.14 72 LEU A O 1
ATOM 544 N N . GLU A 1 73 ? 6.909 10.945 -6.581 1 62.52 73 GLU A N 1
ATOM 545 C CA . GLU A 1 73 ? 7.867 12.01 -6.303 1 62.52 73 GLU A CA 1
ATOM 546 C C . GLU A 1 73 ? 7.67 12.577 -4.9 1 62.52 73 GLU A C 1
ATOM 548 O O . GLU A 1 73 ? 6.536 12.737 -4.443 1 62.52 73 GLU A O 1
ATOM 553 N N . GLY A 1 74 ? 8.984 12.699 -4.234 1 60.94 74 GLY A N 1
ATOM 554 C CA . GLY A 1 74 ? 9.071 13.572 -3.074 1 60.94 74 GLY A CA 1
ATOM 555 C C . GLY A 1 74 ? 9.211 12.815 -1.767 1 60.94 74 GLY A C 1
ATOM 556 O O . GLY A 1 74 ? 8.66 13.225 -0.744 1 60.94 74 GLY A O 1
ATOM 557 N N . VAL A 1 75 ? 9.795 11.546 -1.869 1 66.86 75 VAL A N 1
ATOM 558 C CA . VAL A 1 75 ? 10.018 10.849 -0.607 1 66.86 75 VAL A CA 1
ATOM 559 C C . VAL A 1 75 ? 10.731 11.774 0.377 1 66.86 75 VAL A C 1
ATOM 561 O O . VAL A 1 75 ? 11.784 12.333 0.061 1 66.86 75 VAL A O 1
ATOM 564 N N . GLY A 1 76 ? 10.075 11.948 1.332 1 71.33 76 GLY A N 1
ATOM 565 C CA . GLY A 1 76 ? 10.689 12.676 2.43 1 71.33 76 GLY A CA 1
ATOM 566 C C . GLY A 1 76 ? 10.522 14.18 2.317 1 71.33 76 GLY A C 1
ATOM 567 O O . GLY A 1 76 ? 11.241 14.941 2.968 1 71.33 76 GLY A O 1
ATOM 568 N N . GLY A 1 77 ? 9.694 14.656 1.347 1 88.19 77 GLY A N 1
ATOM 569 C CA . GLY A 1 77 ? 9.477 16.089 1.232 1 88.19 77 GLY A CA 1
ATOM 570 C C . GLY A 1 77 ? 8.028 16.491 1.429 1 88.19 77 GLY A C 1
ATOM 571 O O . GLY A 1 77 ? 7.183 15.651 1.745 1 88.19 77 GLY A O 1
ATOM 572 N N . PRO A 1 78 ? 7.855 17.799 1.399 1 93.9 78 PRO A N 1
ATOM 573 C CA . PRO A 1 78 ? 6.515 18.336 1.651 1 93.9 78 PRO A CA 1
ATOM 574 C C . PRO A 1 78 ? 5.524 17.992 0.541 1 93.9 78 PRO A C 1
ATOM 576 O O . PRO A 1 78 ? 4.312 18.138 0.724 1 93.9 78 PRO A O 1
ATOM 579 N N . VAL A 1 79 ? 6.095 17.584 -0.668 1 93.01 79 VAL A N 1
ATOM 580 C CA . VAL A 1 79 ? 5.236 17.3 -1.813 1 93.01 79 VAL A CA 1
ATOM 581 C C . VAL A 1 79 ? 5.329 15.819 -2.174 1 93.01 79 VAL A C 1
ATOM 583 O O . VAL A 1 79 ? 6.427 15.28 -2.333 1 93.01 79 VAL A O 1
ATOM 586 N N . GLN A 1 80 ? 4.166 15.193 -2.317 1 92.46 80 GLN A N 1
ATOM 587 C CA . GLN A 1 80 ? 4.103 13.786 -2.696 1 92.46 80 GLN A CA 1
ATOM 588 C C . GLN A 1 80 ? 3.094 13.563 -3.819 1 92.46 80 GLN A C 1
ATOM 590 O O . GLN A 1 80 ? 1.913 13.887 -3.673 1 92.46 80 GLN A O 1
ATOM 595 N N . LYS A 1 81 ? 3.568 13.002 -4.86 1 91.66 81 LYS A N 1
ATOM 596 C CA . LYS A 1 81 ? 2.664 12.604 -5.935 1 91.66 81 LYS A CA 1
ATOM 597 C C . LYS A 1 81 ? 2.178 11.171 -5.743 1 91.66 81 LYS A C 1
ATOM 599 O O . LYS A 1 81 ? 2.96 10.287 -5.386 1 91.66 81 LYS A O 1
ATOM 604 N N . VAL A 1 82 ? 0.892 11.007 -5.95 1 91.21 82 VAL A N 1
ATOM 605 C CA . VAL A 1 82 ? 0.324 9.672 -5.801 1 91.21 82 VAL A CA 1
ATOM 606 C C . VAL A 1 82 ? -0.415 9.279 -7.079 1 91.21 82 VAL A C 1
ATOM 608 O O . VAL A 1 82 ? -1.035 10.123 -7.729 1 91.21 82 VAL A O 1
ATOM 611 N N . SER A 1 83 ? -0.221 8.047 -7.445 1 89.83 83 SER A N 1
ATOM 612 C CA . SER A 1 83 ? -0.921 7.444 -8.574 1 89.83 83 SER A CA 1
ATOM 613 C C . SER A 1 83 ? -1.32 6.003 -8.273 1 89.83 83 SER A C 1
ATOM 615 O O . SER A 1 83 ? -0.47 5.177 -7.934 1 89.83 83 SER A O 1
ATOM 617 N N . PHE A 1 84 ? -2.696 5.704 -8.373 1 89.07 84 PHE A N 1
ATOM 618 C CA . PHE A 1 84 ? -3.112 4.34 -8.068 1 89.07 84 PHE A CA 1
ATOM 619 C C . PHE A 1 84 ? -4.496 4.055 -8.64 1 89.07 84 PHE A C 1
ATOM 621 O O . PHE A 1 84 ? -5.232 4.98 -8.989 1 89.07 84 PHE A O 1
ATOM 628 N N . ASN A 1 85 ? -4.751 2.776 -8.872 1 89.89 85 ASN A N 1
ATOM 629 C CA . ASN A 1 85 ? -6.082 2.269 -9.19 1 89.89 85 ASN A CA 1
ATOM 630 C C . ASN A 1 85 ? -6.768 1.686 -7.958 1 89.89 85 ASN A C 1
ATOM 632 O O . ASN A 1 85 ? -6.381 0.621 -7.472 1 89.89 85 ASN A O 1
ATOM 636 N N . PRO A 1 86 ? -7.748 2.457 -7.397 1 85.42 86 PRO A N 1
ATOM 637 C CA . PRO A 1 86 ? -8.355 1.965 -6.159 1 85.42 86 PRO A CA 1
ATOM 638 C C . PRO A 1 86 ? -9.217 0.723 -6.377 1 85.42 86 PRO A C 1
ATOM 640 O O . PRO A 1 86 ? -9.56 0.029 -5.417 1 85.42 86 PRO A O 1
ATOM 643 N N . SER A 1 87 ? -9.561 0.457 -7.628 1 88.94 87 SER A N 1
ATOM 644 C CA . SER A 1 87 ? -10.536 -0.595 -7.9 1 88.94 87 SER A CA 1
ATOM 645 C C . SER A 1 87 ? -9.847 -1.912 -8.238 1 88.94 87 SER A C 1
ATOM 647 O O . SER A 1 87 ? -10.507 -2.942 -8.393 1 88.94 87 SER A O 1
ATOM 649 N N . GLU A 1 88 ? -8.498 -1.845 -8.315 1 91.74 88 GLU A N 1
ATOM 650 C CA . GLU A 1 88 ? -7.812 -3.065 -8.73 1 91.74 88 GLU A CA 1
ATOM 651 C C . GLU A 1 88 ? -6.404 -3.132 -8.146 1 91.74 88 GLU A C 1
ATOM 653 O O . GLU A 1 88 ? -5.714 -2.114 -8.056 1 91.74 88 GLU A O 1
ATOM 658 N N . GLY A 1 89 ? -6.007 -4.33 -7.782 1 91.83 89 GLY A N 1
ATOM 659 C CA . GLY A 1 89 ? -4.657 -4.569 -7.295 1 91.83 89 GLY A CA 1
ATOM 660 C C . GLY A 1 89 ? -4.212 -6.01 -7.455 1 91.83 89 GLY A C 1
ATOM 661 O O . GLY A 1 89 ? -5.005 -6.935 -7.264 1 91.83 89 GLY A O 1
ATOM 662 N N . THR A 1 90 ? -2.986 -6.192 -7.786 1 93.1 90 THR A N 1
ATOM 663 C CA . THR A 1 90 ? -2.47 -7.538 -8.01 1 93.1 90 THR A CA 1
ATOM 664 C C . THR A 1 90 ? -1.402 -7.886 -6.978 1 93.1 90 THR A C 1
ATOM 666 O O . THR A 1 90 ? -0.411 -7.167 -6.835 1 93.1 90 THR A O 1
ATOM 669 N N . TYR A 1 91 ? -1.672 -8.95 -6.25 1 92.58 91 TYR A N 1
ATOM 670 C CA . TYR A 1 91 ? -0.667 -9.54 -5.374 1 92.58 91 TYR A CA 1
ATOM 671 C C . TYR A 1 91 ? 0.104 -10.642 -6.092 1 92.58 91 TYR A C 1
ATOM 673 O O . TYR A 1 91 ? -0.495 -11.516 -6.724 1 92.58 91 TYR A O 1
ATOM 681 N N . VAL A 1 92 ? 1.424 -10.586 -5.933 1 94.51 92 VAL A N 1
ATOM 682 C CA . VAL A 1 92 ? 2.257 -11.58 -6.603 1 94.51 92 VAL A CA 1
ATOM 683 C C . VAL A 1 92 ? 2.962 -12.449 -5.564 1 94.51 92 VAL A C 1
ATOM 685 O O . VAL A 1 92 ? 3.592 -11.932 -4.639 1 94.51 92 VAL A O 1
ATOM 688 N N . CYS A 1 93 ? 2.768 -13.737 -5.682 1 94.98 93 CYS A N 1
ATOM 689 C CA . CYS A 1 93 ? 3.557 -14.684 -4.902 1 94.98 93 CYS A CA 1
ATOM 690 C C . CYS A 1 93 ? 4.805 -15.111 -5.664 1 94.98 93 CYS A C 1
ATOM 692 O O . CYS A 1 93 ? 4.709 -15.698 -6.743 1 94.98 93 CYS A O 1
ATOM 694 N N . LYS A 1 94 ? 5.904 -14.759 -5.146 1 95.84 94 LYS A N 1
ATOM 695 C CA . LYS A 1 94 ? 7.188 -15.175 -5.704 1 95.84 94 LYS A CA 1
ATOM 696 C C . LYS A 1 94 ? 7.813 -16.293 -4.874 1 95.84 94 LYS A C 1
ATOM 698 O O . LYS A 1 94 ? 7.942 -16.169 -3.654 1 95.84 94 LYS A O 1
ATOM 703 N N . VAL A 1 95 ? 8.169 -17.355 -5.553 1 95.37 95 VAL A N 1
ATOM 704 C CA . VAL A 1 95 ? 8.84 -18.48 -4.911 1 95.37 95 VAL A CA 1
ATOM 705 C C . VAL A 1 95 ? 10.243 -18.645 -5.491 1 95.37 95 VAL A C 1
ATOM 707 O O . VAL A 1 95 ? 10.425 -18.608 -6.71 1 95.37 95 VAL A O 1
ATOM 710 N N . SER A 1 96 ? 11.187 -18.766 -4.513 1 96.23 96 SER A N 1
ATOM 711 C CA . SER A 1 96 ? 12.553 -18.82 -5.022 1 96.23 96 SER A CA 1
ATOM 712 C C . SER A 1 96 ? 13.381 -19.861 -4.276 1 96.23 96 SER A C 1
ATOM 714 O O . SER A 1 96 ? 13.048 -20.234 -3.149 1 96.23 96 SER A O 1
ATOM 716 N N . ASN A 1 97 ? 14.391 -20.327 -4.939 1 95.5 97 ASN A N 1
ATOM 717 C CA . ASN A 1 97 ? 15.522 -21.061 -4.382 1 95.5 97 ASN A CA 1
ATOM 718 C C . ASN A 1 97 ? 16.838 -20.644 -5.034 1 95.5 97 ASN A C 1
ATOM 720 O O . ASN A 1 97 ? 16.854 -19.778 -5.91 1 95.5 97 ASN A O 1
ATOM 724 N N . PRO A 1 98 ? 17.974 -21.037 -4.632 1 94.22 98 PRO A N 1
ATOM 725 C CA . PRO A 1 98 ? 19.254 -20.565 -5.166 1 94.22 98 PRO A CA 1
ATOM 726 C C . PRO A 1 98 ? 19.363 -20.741 -6.678 1 94.22 98 PRO A C 1
ATOM 728 O O . PRO A 1 98 ? 20.1 -20.003 -7.338 1 94.22 98 PRO A O 1
ATOM 731 N N . ALA A 1 99 ? 18.625 -21.654 -7.195 1 93.13 99 ALA A N 1
ATOM 732 C CA . ALA A 1 99 ? 18.759 -21.981 -8.612 1 93.13 99 ALA A CA 1
ATOM 733 C C . ALA A 1 99 ? 17.833 -21.117 -9.464 1 93.13 99 ALA A C 1
ATOM 735 O O . ALA A 1 99 ? 18.163 -20.779 -10.603 1 93.13 99 ALA A O 1
ATOM 736 N N . SER A 1 100 ? 16.621 -20.864 -8.956 1 95.76 100 SER A N 1
ATOM 737 C CA . SER A 1 100 ? 15.64 -20.202 -9.81 1 95.76 100 SER A CA 1
ATOM 738 C C . SER A 1 100 ? 14.516 -19.584 -8.985 1 95.76 100 SER A C 1
ATOM 740 O O . SER A 1 100 ? 14.492 -19.718 -7.76 1 95.76 100 SER A O 1
ATOM 742 N N . SER A 1 101 ? 13.585 -18.834 -9.62 1 96.91 101 SER A N 1
ATOM 743 C CA . SER A 1 101 ? 12.357 -18.296 -9.045 1 96.91 101 SER A CA 1
ATOM 744 C C . SER A 1 101 ? 11.209 -18.348 -10.047 1 96.91 101 SER A C 1
ATOM 746 O O . SER A 1 101 ? 11.436 -18.402 -11.257 1 96.91 101 SER A O 1
ATOM 748 N N . ASN A 1 102 ? 10.017 -18.413 -9.494 1 96.62 102 ASN A N 1
ATOM 749 C CA . ASN A 1 102 ? 8.785 -18.303 -10.268 1 96.62 102 ASN A CA 1
ATOM 750 C C . ASN A 1 102 ? 7.693 -17.581 -9.483 1 96.62 102 ASN A C 1
ATOM 752 O O . ASN A 1 102 ? 7.834 -17.355 -8.28 1 96.62 102 ASN A O 1
ATOM 756 N N . SER A 1 103 ? 6.651 -17.161 -10.199 1 96.73 103 SER A N 1
ATOM 757 C CA . SER A 1 103 ? 5.638 -16.373 -9.504 1 96.73 103 SER A CA 1
ATOM 758 C C . SER A 1 103 ? 4.25 -16.622 -10.083 1 96.73 103 SER A C 1
ATOM 760 O O . SER A 1 103 ? 4.119 -17.145 -11.192 1 96.73 103 SER A O 1
ATOM 762 N N . ALA A 1 104 ? 3.265 -16.358 -9.318 1 96.92 104 ALA A N 1
ATOM 763 C CA . ALA A 1 104 ? 1.854 -16.334 -9.694 1 96.92 104 ALA A CA 1
ATOM 764 C C . ALA A 1 104 ? 1.127 -15.172 -9.022 1 96.92 104 ALA A C 1
ATOM 766 O O . ALA A 1 104 ? 1.607 -14.622 -8.029 1 96.92 104 ALA A O 1
ATOM 767 N N . SER A 1 105 ? -0.022 -14.855 -9.633 1 96.63 105 SER A N 1
ATOM 768 C CA . SER A 1 105 ? -0.642 -13.629 -9.141 1 96.63 105 SER A CA 1
ATOM 769 C C . SER A 1 105 ? -2.116 -13.846 -8.818 1 96.63 105 SER A C 1
ATOM 771 O O . SER A 1 105 ? -2.753 -14.743 -9.374 1 96.63 105 SER A O 1
ATOM 773 N N . LEU A 1 106 ? -2.524 -13.116 -7.853 1 96.3 106 LEU A N 1
ATOM 774 C CA . LEU A 1 106 ? -3.931 -12.92 -7.522 1 96.3 106 LEU A CA 1
ATOM 775 C C . LEU A 1 106 ? -4.329 -11.457 -7.681 1 96.3 106 LEU A C 1
ATOM 777 O O . LEU A 1 106 ? -3.673 -10.568 -7.133 1 96.3 106 LEU A O 1
ATOM 781 N N . THR A 1 107 ? -5.404 -11.25 -8.468 1 95.28 107 THR A N 1
ATOM 782 C CA . THR A 1 107 ? -5.83 -9.881 -8.74 1 95.28 107 THR A CA 1
ATOM 783 C C . THR A 1 107 ? -7.159 -9.581 -8.053 1 95.28 107 THR A C 1
ATOM 785 O O . THR A 1 107 ? -8.144 -10.293 -8.257 1 95.28 107 THR A O 1
ATOM 788 N N . TYR A 1 108 ? -7.106 -8.528 -7.301 1 92.9 108 TYR A N 1
ATOM 789 C CA . TYR A 1 108 ? -8.302 -7.981 -6.67 1 92.9 108 TYR A CA 1
ATOM 790 C C . TYR A 1 108 ? -9.005 -6.997 -7.597 1 92.9 108 TYR A C 1
ATOM 792 O O . TYR A 1 108 ? -8.354 -6.206 -8.283 1 92.9 108 TYR A O 1
ATOM 800 N N . ARG A 1 109 ? -10.383 -7.092 -7.522 1 92.01 109 ARG A N 1
ATOM 801 C CA . ARG A 1 109 ? -11.24 -6.09 -8.148 1 92.01 109 ARG A CA 1
ATOM 802 C C . ARG A 1 109 ? -12.374 -5.678 -7.216 1 92.01 109 ARG A C 1
ATOM 804 O O . ARG A 1 109 ? -12.967 -6.522 -6.54 1 92.01 109 ARG A O 1
ATOM 811 N N . HIS A 1 110 ? -12.589 -4.378 -7.158 1 87.95 110 HIS A N 1
ATOM 812 C CA . HIS A 1 110 ? -13.651 -3.858 -6.304 1 87.95 110 HIS A CA 1
ATOM 813 C C . HIS A 1 110 ? -15.005 -4.442 -6.692 1 87.95 110 HIS A C 1
ATOM 815 O O . HIS A 1 110 ? -15.333 -4.526 -7.878 1 87.95 110 HIS A O 1
ATOM 821 N N . PRO A 1 111 ? -15.888 -4.847 -5.655 1 86.13 111 PRO A N 1
ATOM 822 C CA . PRO A 1 111 ? -15.731 -4.581 -4.223 1 86.13 111 PRO A CA 1
ATOM 823 C C . PRO A 1 111 ? -14.79 -5.571 -3.539 1 86.13 111 PRO A C 1
ATOM 825 O O . PRO A 1 111 ? -13.973 -5.174 -2.704 1 86.13 111 PRO A O 1
ATOM 828 N N . CYS A 1 112 ? -14.911 -6.876 -3.753 1 92.18 112 CYS A N 1
ATOM 829 C CA . CYS A 1 112 ? -13.988 -7.853 -3.186 1 92.18 112 CYS A CA 1
ATOM 830 C C . CYS A 1 112 ? -13.98 -9.136 -4.008 1 92.18 112 CYS A C 1
ATOM 832 O O . CYS A 1 112 ? -14.267 -10.215 -3.485 1 92.18 112 CYS A O 1
ATOM 834 N N . SER A 1 113 ? -13.55 -8.969 -5.229 1 92.53 113 SER A N 1
ATOM 835 C CA . SER A 1 113 ? -13.446 -10.109 -6.135 1 92.53 113 SER A CA 1
ATOM 836 C C . SER A 1 113 ? -11.992 -10.405 -6.486 1 92.53 113 SER A C 1
ATOM 838 O O . SER A 1 113 ? -11.161 -9.496 -6.531 1 92.53 113 SER A O 1
ATOM 840 N N . TRP A 1 114 ? -11.812 -11.723 -6.636 1 94.2 114 TRP A N 1
ATOM 841 C CA . TRP A 1 114 ? -10.436 -12.143 -6.879 1 94.2 114 TRP A CA 1
ATOM 842 C C . TRP A 1 114 ? -10.357 -13.092 -8.07 1 94.2 114 TRP A C 1
ATOM 844 O O . TRP A 1 114 ? -11.222 -13.955 -8.242 1 94.2 114 TRP A O 1
ATOM 854 N N . THR A 1 115 ? -9.305 -12.862 -8.876 1 94.6 115 THR A N 1
ATOM 855 C CA . THR A 1 115 ? -8.98 -13.778 -9.964 1 94.6 115 THR A CA 1
ATOM 856 C C . THR A 1 115 ? -7.51 -14.182 -9.909 1 94.6 115 THR A C 1
ATOM 858 O O . THR A 1 115 ? -6.643 -13.355 -9.619 1 94.6 115 THR A O 1
ATOM 861 N N . GLY A 1 116 ? -7.247 -15.392 -10.013 1 92.64 116 GLY A N 1
ATOM 862 C CA . GLY A 1 116 ? -5.888 -15.909 -9.991 1 92.64 116 GLY A CA 1
ATOM 863 C C . GLY A 1 116 ? -5.368 -16.281 -11.367 1 92.64 116 GLY A C 1
ATOM 864 O O . GLY A 1 116 ? -6.15 -16.579 -12.272 1 92.64 116 GLY A O 1
ATOM 865 N N . GLU A 1 117 ? -4.135 -16.006 -11.582 1 83.99 117 GLU A N 1
ATOM 866 C CA . GLU A 1 117 ? -3.505 -16.522 -12.793 1 83.99 117 GLU A CA 1
ATOM 867 C C . GLU A 1 117 ? -3.447 -18.047 -12.779 1 83.99 117 GLU A C 1
ATOM 869 O O . GLU A 1 117 ? -3.315 -18.658 -11.716 1 83.99 117 GLU A O 1
ATOM 874 N N . SER A 1 118 ? -4.069 -18.71 -13.805 1 62.82 118 SER A N 1
ATOM 875 C CA . SER A 1 118 ? -3.969 -20.161 -13.923 1 62.82 118 SER A CA 1
ATOM 876 C C . SER A 1 118 ? -2.533 -20.595 -14.197 1 62.82 118 SER A C 1
ATOM 878 O O . SER A 1 118 ? -1.769 -19.865 -14.831 1 62.82 118 SER A O 1
ATOM 880 N N . SER A 1 119 ? -1.923 -21.118 -13.216 1 54.12 119 SER A N 1
ATOM 881 C CA . SER A 1 119 ? -0.677 -21.792 -13.563 1 54.12 119 SER A CA 1
ATOM 882 C C . SER A 1 119 ? -0.797 -22.524 -14.896 1 54.12 119 SER A C 1
ATOM 884 O O . SER A 1 119 ? -1.62 -23.43 -15.04 1 54.12 119 SER A O 1
ATOM 886 N N . THR A 1 120 ? -0.944 -21.778 -15.983 1 43.96 120 THR A N 1
ATOM 887 C CA . THR A 1 120 ? -0.95 -22.528 -17.234 1 43.96 120 THR A CA 1
ATOM 888 C C . THR A 1 120 ? 0.149 -23.587 -17.235 1 43.96 120 THR A C 1
ATOM 890 O O . THR A 1 120 ? 1.32 -23.274 -17.008 1 43.96 120 THR A O 1
ATOM 893 N N . ALA A 1 121 ? -0.021 -24.779 -16.651 1 39.19 121 ALA A N 1
ATOM 894 C CA . ALA A 1 121 ? 0.757 -25.942 -17.072 1 39.19 121 ALA A CA 1
ATOM 895 C C . ALA A 1 121 ? 1.032 -25.904 -18.572 1 39.19 121 ALA A C 1
ATOM 897 O O . ALA A 1 121 ? 0.137 -25.605 -19.366 1 39.19 121 ALA A O 1
ATOM 898 N N . SER A 1 122 ? 2.211 -25.318 -18.9 1 36.88 122 SER A N 1
ATOM 899 C CA . SER A 1 122 ? 2.66 -25.517 -20.275 1 36.88 122 SER A CA 1
ATOM 900 C C . SER A 1 122 ? 2.303 -26.911 -20.777 1 36.88 122 SER A C 1
ATOM 902 O O . SER A 1 122 ? 2.666 -27.913 -20.156 1 36.88 122 SER A O 1
ATOM 904 N N . SER A 1 123 ? 1.11 -27.076 -21.267 1 34.97 123 SER A N 1
ATOM 905 C CA . SER A 1 123 ? 0.777 -28.315 -21.963 1 34.97 123 SER A CA 1
ATOM 906 C C . SER A 1 123 ? 1.891 -28.728 -22.92 1 34.97 123 SER A C 1
ATOM 908 O O . SER A 1 123 ? 2.289 -27.951 -23.79 1 34.97 123 SER A O 1
ATOM 910 N N . CYS A 1 124 ? 2.945 -29.268 -22.376 1 34.81 124 CYS A N 1
ATOM 911 C CA . CYS A 1 124 ? 3.855 -29.913 -23.315 1 34.81 124 CYS A CA 1
ATOM 912 C C . CYS A 1 124 ? 3.09 -30.773 -24.313 1 34.81 124 CYS A C 1
ATOM 914 O O . CYS A 1 124 ? 2.387 -31.707 -23.923 1 34.81 124 CYS A O 1
ATOM 916 N N . THR A 1 125 ? 2.302 -29.992 -25.105 1 35.16 125 THR A N 1
ATOM 917 C CA . THR A 1 125 ? 1.756 -30.791 -26.197 1 35.16 125 THR A CA 1
ATOM 918 C C . THR A 1 125 ? 2.837 -31.674 -26.814 1 35.16 125 THR A C 1
ATOM 920 O O . THR A 1 125 ? 3.801 -31.17 -27.394 1 35.16 125 THR A O 1
ATOM 923 N N . ALA A 1 126 ? 3.247 -32.687 -26.035 1 37.56 126 ALA A N 1
ATOM 924 C CA . ALA A 1 126 ? 3.971 -33.753 -26.722 1 37.56 126 ALA A CA 1
ATOM 925 C C . ALA A 1 126 ? 3.264 -34.149 -28.016 1 37.56 126 ALA A C 1
ATOM 927 O O . ALA A 1 126 ? 2.135 -34.643 -27.987 1 37.56 126 ALA A O 1
ATOM 928 N N . THR A 1 127 ? 3.322 -33.276 -29.042 1 39.01 127 THR A N 1
ATOM 929 C CA . THR A 1 127 ? 2.907 -33.764 -30.353 1 39.01 127 THR A CA 1
ATOM 930 C C . THR A 1 127 ? 3.507 -35.139 -30.632 1 39.01 127 THR A C 1
ATOM 932 O O . THR A 1 127 ? 4.723 -35.272 -30.783 1 39.01 127 THR A O 1
ATOM 935 N N . GLY A 1 128 ? 3.122 -36.18 -29.864 1 33.49 128 GLY A N 1
ATOM 936 C CA . GLY A 1 128 ? 3.426 -37.527 -30.32 1 33.49 128 GLY A CA 1
ATOM 937 C C . GLY A 1 128 ? 3.092 -37.752 -31.782 1 33.49 128 GLY A C 1
ATOM 938 O O . GLY A 1 128 ? 1.982 -37.448 -32.225 1 33.49 128 GLY A O 1
ATOM 939 N N . GLY A 1 129 ? 4.04 -37.455 -32.669 1 36.47 129 GLY A N 1
ATOM 940 C CA . GLY A 1 129 ? 4.024 -37.801 -34.081 1 36.47 129 GLY A CA 1
ATOM 941 C C . GLY A 1 129 ? 3.507 -39.203 -34.346 1 36.47 129 GLY A C 1
ATOM 942 O O . GLY A 1 129 ? 4.061 -40.18 -33.839 1 36.47 129 GLY A O 1
ATOM 943 N N . LEU A 1 130 ? 2.202 -39.398 -34.426 1 37.66 130 LEU A N 1
ATOM 944 C CA . LEU A 1 130 ? 1.586 -40.633 -34.898 1 37.66 130 LEU A CA 1
ATOM 945 C C . LEU A 1 130 ? 2.204 -41.078 -36.219 1 37.66 130 LEU A C 1
ATOM 947 O O . LEU A 1 130 ? 2.206 -40.323 -37.194 1 37.66 130 LEU A O 1
ATOM 951 N N . LEU A 1 131 ? 3.271 -41.832 -36.16 1 37.71 131 LEU A N 1
ATOM 952 C CA . LEU A 1 131 ? 3.827 -42.558 -37.297 1 37.71 131 LEU A CA 1
ATOM 953 C C . LEU A 1 131 ? 2.746 -43.367 -38.006 1 37.71 131 LEU A C 1
ATOM 955 O O . LEU A 1 131 ? 2.092 -44.211 -37.389 1 37.71 131 LEU A O 1
ATOM 959 N N . VAL A 1 132 ? 1.927 -42.78 -38.855 1 38.48 132 VAL A N 1
ATOM 960 C CA . VAL A 1 132 ? 1.012 -43.451 -39.772 1 38.48 132 VAL A CA 1
ATOM 961 C C . VAL A 1 132 ? 1.757 -44.54 -40.54 1 38.48 132 VAL A C 1
ATOM 963 O O . VAL A 1 132 ? 2.715 -44.254 -41.263 1 38.48 132 VAL A O 1
ATOM 966 N N . LEU A 1 133 ? 1.977 -45.723 -39.934 1 39.76 133 LEU A N 1
ATOM 967 C CA . LEU A 1 133 ? 2.401 -46.941 -40.617 1 39.76 133 LEU A CA 1
ATOM 968 C C . LEU A 1 133 ? 1.532 -47.209 -41.84 1 39.76 133 LEU A C 1
ATOM 970 O O . LEU A 1 133 ? 0.308 -47.313 -41.726 1 39.76 133 LEU A O 1
ATOM 974 N N . GLY A 1 134 ? 1.875 -46.678 -42.996 1 40.13 134 GLY A N 1
ATOM 975 C CA . GLY A 1 134 ? 1.359 -46.922 -44.333 1 40.13 134 GLY A CA 1
ATOM 976 C C . GLY A 1 134 ? 1.212 -48.397 -44.656 1 40.13 134 GLY A C 1
ATOM 977 O O . GLY A 1 134 ? 2.168 -49.165 -44.524 1 40.13 134 GLY A O 1
ATOM 978 N N . HIS A 1 135 ? 0.038 -49.043 -44.473 1 45.13 135 HIS A N 1
ATOM 979 C CA . HIS A 1 135 ? -0.402 -50.361 -44.916 1 45.13 135 HIS A CA 1
ATOM 980 C C . HIS A 1 135 ? -0.181 -50.541 -46.414 1 45.13 135 HIS A C 1
ATOM 982 O O . HIS A 1 135 ? -0.762 -49.815 -47.224 1 45.13 135 HIS A O 1
ATOM 988 N N . LEU A 1 136 ? 1.037 -50.946 -46.907 1 40.67 136 LEU A N 1
ATOM 989 C CA . LEU A 1 136 ? 1.307 -51.449 -48.25 1 40.67 136 LEU A CA 1
ATOM 990 C C . LEU A 1 136 ? 0.366 -52.597 -48.599 1 40.67 136 LEU A C 1
ATOM 992 O O . LEU A 1 136 ? 0.477 -53.69 -48.038 1 40.67 136 LEU A O 1
ATOM 996 N N . LEU A 1 137 ? -0.959 -52.38 -48.803 1 37.86 137 LEU A N 1
ATOM 997 C CA . LEU A 1 137 ? -1.921 -53.359 -49.299 1 37.86 137 LEU A CA 1
ATOM 998 C C . LEU A 1 137 ? -1.428 -53.998 -50.593 1 37.86 137 LEU A C 1
ATOM 1000 O O . LEU A 1 137 ? -1.185 -53.301 -51.581 1 37.86 137 LEU A O 1
ATOM 1004 N N . LEU A 1 138 ? -0.622 -55.112 -50.533 1 38.87 138 LEU A N 1
ATOM 1005 C CA . LEU A 1 138 ? -0.241 -56.065 -51.57 1 38.87 138 LEU A CA 1
ATOM 1006 C C . LEU A 1 138 ? -1.47 -56.587 -52.306 1 38.87 138 LEU A C 1
ATOM 1008 O O . LEU A 1 138 ? -2.312 -57.265 -51.713 1 38.87 138 LEU A O 1
ATOM 1012 N N . LEU A 1 139 ? -2.056 -55.753 -53.187 1 38.32 139 LEU A N 1
ATOM 1013 C CA . LEU A 1 139 ? -3.094 -56.155 -54.13 1 38.32 139 LEU A CA 1
ATOM 1014 C C . LEU A 1 139 ? -2.646 -57.361 -54.95 1 38.32 139 LEU A C 1
ATOM 1016 O O . LEU A 1 139 ? -1.814 -57.23 -55.85 1 38.32 139 LEU A O 1
ATOM 1020 N N . PHE A 1 140 ? -2.22 -58.468 -54.337 1 39.48 140 PHE A N 1
ATOM 1021 C CA . PHE A 1 140 ? -1.843 -59.675 -55.063 1 39.48 140 PHE A CA 1
ATOM 1022 C C . PHE A 1 140 ? -3 -60.174 -55.921 1 39.48 140 PHE A C 1
ATOM 1024 O O . PHE A 1 140 ? -2.825 -61.076 -56.743 1 39.48 140 PHE A O 1
ATOM 1031 N N . LEU A 1 141 ? -4.271 -59.836 -55.568 1 36.84 141 LEU A N 1
ATOM 1032 C CA . LEU A 1 141 ? -5.16 -60.942 -55.907 1 36.84 141 LEU A CA 1
ATOM 1033 C C . LEU A 1 141 ? -5.171 -61.189 -57.412 1 36.84 141 LEU A C 1
ATOM 1035 O O . LEU A 1 141 ? -5.146 -62.339 -57.856 1 36.84 141 LEU A O 1
ATOM 1039 N N . HIS A 1 142 ? -5.655 -60.246 -58.143 1 40.56 142 HIS A N 1
ATOM 1040 C CA . HIS A 1 142 ? -6.754 -60.684 -58.997 1 40.56 142 HIS A CA 1
ATOM 1041 C C . HIS A 1 142 ? -6.235 -61.259 -60.31 1 40.56 142 HIS A C 1
ATOM 1043 O O . HIS A 1 142 ? -6.999 -61.428 -61.264 1 40.56 142 HIS A O 1
ATOM 1049 N N . LEU A 1 143 ? -4.954 -61.697 -60.46 1 39.18 143 LEU A N 1
ATOM 1050 C CA . LEU A 1 143 ? -4.595 -61.989 -61.844 1 39.18 143 LEU A CA 1
ATOM 1051 C C . LEU A 1 143 ? -5.314 -63.238 -62.34 1 39.18 143 LEU A C 1
ATOM 1053 O O . LEU A 1 143 ? -4.735 -64.327 -62.358 1 39.18 143 LEU A O 1
ATOM 1057 N N . ALA A 1 144 ? -6.49 -63.639 -61.836 1 40.11 144 ALA A N 1
ATOM 1058 C CA . ALA A 1 144 ? -6.99 -64.879 -62.424 1 40.11 144 ALA A CA 1
ATOM 1059 C C . ALA A 1 144 ? -7.254 -64.71 -63.918 1 40.11 144 ALA A C 1
ATOM 1061 O O . ALA A 1 144 ? -8.172 -63.988 -64.315 1 40.11 144 ALA A O 1
ATOM 1062 N N . LEU A 1 145 ? -6.187 -64.652 -64.803 1 37.28 145 LEU A N 1
ATOM 1063 C CA . LEU A 1 145 ? -6.355 -64.778 -66.246 1 37.28 145 LEU A CA 1
ATOM 1064 C C . LEU A 1 145 ? -7.077 -66.074 -66.598 1 37.28 145 LEU A C 1
ATOM 1066 O O . LEU A 1 145 ? -6.536 -67.165 -66.4 1 37.28 145 LEU A O 1
ATOM 1070 N N . ALA A 1 146 ? -8.442 -66.216 -66.191 1 29.31 146 ALA A N 1
ATOM 1071 C CA . ALA A 1 146 ? -9.137 -67.051 -67.168 1 29.31 146 ALA A CA 1
ATOM 1072 C C . ALA A 1 146 ? -9.214 -66.358 -68.525 1 29.31 146 ALA A C 1
ATOM 1074 O O . ALA A 1 146 ? -9.28 -65.128 -68.599 1 29.31 146 ALA A O 1
ATOM 1075 N N . MET B 1 1 ? 50.609 11.329 23.119 1 23.79 1 MET B N 1
ATOM 1076 C CA . MET B 1 1 ? 49.504 11.468 22.174 1 23.79 1 MET B CA 1
ATOM 1077 C C . MET B 1 1 ? 48.162 11.415 22.895 1 23.79 1 MET B C 1
ATOM 1079 O O . MET B 1 1 ? 47.723 10.346 23.322 1 23.79 1 MET B O 1
ATOM 1083 N N . SER B 1 2 ? 47.936 12.452 23.706 1 31.85 2 SER B N 1
ATOM 1084 C CA . SER B 1 2 ? 46.769 12.801 24.51 1 31.85 2 SER B CA 1
ATOM 1085 C C . SER B 1 2 ? 45.523 12.945 23.641 1 31.85 2 SER B C 1
ATOM 1087 O O . SER B 1 2 ? 45.494 13.763 22.719 1 31.85 2 SER B O 1
ATOM 1089 N N . PHE B 1 3 ? 44.888 11.818 23.228 1 31.05 3 PHE B N 1
ATOM 1090 C CA . PHE B 1 3 ? 43.692 11.729 22.399 1 31.05 3 PHE B CA 1
ATOM 1091 C C . PHE B 1 3 ? 42.592 12.638 22.936 1 31.05 3 PHE B C 1
ATOM 1093 O O . PHE B 1 3 ? 42.292 12.618 24.132 1 31.05 3 PHE B O 1
ATOM 1100 N N . LEU B 1 4 ? 42.345 13.823 22.272 1 34.88 4 LEU B N 1
ATOM 1101 C CA . LEU B 1 4 ? 41.309 14.849 22.307 1 34.88 4 LEU B CA 1
ATOM 1102 C C . LEU B 1 4 ? 39.92 14.222 22.244 1 34.88 4 LEU B C 1
ATOM 1104 O O . LEU B 1 4 ? 39.578 13.559 21.262 1 34.88 4 LEU B O 1
ATOM 1108 N N . ASN B 1 5 ? 39.445 13.565 23.302 1 35.01 5 ASN B N 1
ATOM 1109 C CA . ASN B 1 5 ? 38.081 13.06 23.413 1 35.01 5 ASN B CA 1
ATOM 1110 C C . ASN B 1 5 ? 37.057 14.115 23.004 1 35.01 5 ASN B C 1
ATOM 1112 O O . ASN B 1 5 ? 37.043 15.217 23.554 1 35.01 5 ASN B O 1
ATOM 1116 N N . LEU B 1 6 ? 36.599 14.193 21.773 1 35.88 6 LEU B N 1
ATOM 1117 C CA . LEU B 1 6 ? 35.622 15 21.05 1 35.88 6 LEU B CA 1
ATOM 1118 C C . LEU B 1 6 ? 34.303 15.07 21.812 1 35.88 6 LEU B C 1
ATOM 1120 O O . LEU B 1 6 ? 33.54 14.101 21.831 1 35.88 6 LEU B O 1
ATOM 1124 N N . GLY B 1 7 ? 34.258 15.445 23.051 1 36.04 7 GLY B N 1
ATOM 1125 C CA . GLY B 1 7 ? 33.013 15.68 23.766 1 36.04 7 GLY B CA 1
ATOM 1126 C C . GLY B 1 7 ? 32.032 16.537 22.99 1 36.04 7 GLY B C 1
ATOM 1127 O O . GLY B 1 7 ? 32.416 17.229 22.044 1 36.04 7 GLY B O 1
ATOM 1128 N N . GLY B 1 8 ? 30.761 16.238 22.875 1 38.61 8 GLY B N 1
ATOM 1129 C CA . GLY B 1 8 ? 29.682 16.929 22.187 1 38.61 8 GLY B CA 1
ATOM 1130 C C . GLY B 1 8 ? 29.798 18.44 22.261 1 38.61 8 GLY B C 1
ATOM 1131 O O . GLY B 1 8 ? 30.809 18.968 22.729 1 38.61 8 GLY B O 1
ATOM 1132 N N . PRO B 1 9 ? 28.619 19.269 22.13 1 44.5 9 PRO B N 1
ATOM 1133 C CA . PRO B 1 9 ? 28.68 20.73 22.043 1 44.5 9 PRO B CA 1
ATOM 1134 C C . PRO B 1 9 ? 29.667 21.34 23.036 1 44.5 9 PRO B C 1
ATOM 1136 O O . PRO B 1 9 ? 29.719 20.922 24.196 1 44.5 9 PRO B O 1
ATOM 1139 N N . GLY B 1 10 ? 30.86 21.724 22.614 1 40.9 10 GLY B N 1
ATOM 1140 C CA . GLY B 1 10 ? 32.162 22.157 23.097 1 40.9 10 GLY B CA 1
ATOM 1141 C C . GLY B 1 10 ? 32.083 23.328 24.058 1 40.9 10 GLY B C 1
ATOM 1142 O O . GLY B 1 10 ? 31.428 24.332 23.769 1 40.9 10 GLY B O 1
ATOM 1143 N N . LEU B 1 11 ? 32.059 23.167 25.366 1 41.22 11 LEU B N 1
ATOM 1144 C CA . LEU B 1 11 ? 32.349 24.101 26.449 1 41.22 11 LEU B CA 1
ATOM 1145 C C . LEU B 1 11 ? 33.618 24.895 26.157 1 41.22 11 LEU B C 1
ATOM 1147 O O . LEU B 1 11 ? 34.705 24.322 26.061 1 41.22 11 LEU B O 1
ATOM 1151 N N . PHE B 1 12 ? 33.503 25.855 25.128 1 43.98 12 PHE B N 1
ATOM 1152 C CA . PHE B 1 12 ? 34.609 26.8 25.027 1 43.98 12 PHE B CA 1
ATOM 1153 C C . PHE B 1 12 ? 34.995 27.331 26.402 1 43.98 12 PHE B C 1
ATOM 1155 O O . PHE B 1 12 ? 34.127 27.676 27.206 1 43.98 12 PHE B O 1
ATOM 1162 N N . GLN B 1 13 ? 35.974 26.791 26.931 1 43.85 13 GLN B N 1
ATOM 1163 C CA . GLN B 1 13 ? 36.625 27.248 28.155 1 43.85 13 GLN B CA 1
ATOM 1164 C C . GLN B 1 13 ? 36.946 28.738 28.083 1 43.85 13 GLN B C 1
ATOM 1166 O O . GLN B 1 13 ? 37.803 29.157 27.303 1 43.85 13 GLN B O 1
ATOM 1171 N N . GLY B 1 14 ? 35.88 29.617 28.142 1 43.85 14 GLY B N 1
ATOM 1172 C CA . GLY B 1 14 ? 36.264 30.983 28.459 1 43.85 14 GLY B CA 1
ATOM 1173 C C . GLY B 1 14 ? 37.223 31.076 29.631 1 43.85 14 GLY B C 1
ATOM 1174 O O . GLY B 1 14 ? 37.567 30.061 30.24 1 43.85 14 GLY B O 1
ATOM 1175 N N . CYS B 1 15 ? 37.557 32.245 30.246 1 48.81 15 CYS B N 1
ATOM 1176 C CA . CYS B 1 15 ? 38.369 32.452 31.44 1 48.81 15 CYS B CA 1
ATOM 1177 C C . CYS B 1 15 ? 37.917 31.539 32.573 1 48.81 15 CYS B C 1
ATOM 1179 O O . CYS B 1 15 ? 36.77 31.087 32.592 1 48.81 15 CYS B O 1
ATOM 1181 N N . PRO B 1 16 ? 38.802 31.007 33.502 1 52.87 16 PRO B N 1
ATOM 1182 C CA . PRO B 1 16 ? 38.434 30.261 34.708 1 52.87 16 PRO B CA 1
ATOM 1183 C C . PRO B 1 16 ? 37.282 30.908 35.473 1 52.87 16 PRO B C 1
ATOM 1185 O O . PRO B 1 16 ? 37.325 32.107 35.764 1 52.87 16 PRO B O 1
ATOM 1188 N N . GLY B 1 17 ? 35.965 30.361 35.38 1 55.65 17 GLY B N 1
ATOM 1189 C CA . GLY B 1 17 ? 34.776 30.772 36.11 1 55.65 17 GLY B CA 1
ATOM 1190 C C . GLY B 1 17 ? 33.602 31.092 35.204 1 55.65 17 GLY B C 1
ATOM 1191 O O . GLY B 1 17 ? 32.472 31.244 35.674 1 55.65 17 GLY B O 1
ATOM 1192 N N . VAL B 1 18 ? 33.824 31.757 34.098 1 56.21 18 VAL B N 1
ATOM 1193 C CA . VAL B 1 18 ? 32.635 32.206 33.382 1 56.21 18 VAL B CA 1
ATOM 1194 C C . VAL B 1 18 ? 32.055 31.051 32.568 1 56.21 18 VAL B C 1
ATOM 1196 O O . VAL B 1 18 ? 32.716 30.524 31.669 1 56.21 18 VAL B O 1
ATOM 1199 N N . THR B 1 19 ? 31.244 30.218 33.044 1 57.54 19 THR B N 1
ATOM 1200 C CA . THR B 1 19 ? 30.425 29.254 32.318 1 57.54 19 THR B CA 1
ATOM 1201 C C . THR B 1 19 ? 29.403 29.966 31.436 1 57.54 19 THR B C 1
ATOM 1203 O O . THR B 1 19 ? 28.675 30.844 31.905 1 57.54 19 THR B O 1
ATOM 1206 N N . VAL B 1 20 ? 29.759 30.228 30.203 1 58.74 20 VAL B N 1
ATOM 1207 C CA . VAL B 1 20 ? 28.753 30.779 29.302 1 58.74 20 VAL B CA 1
ATOM 1208 C C . VAL B 1 20 ? 27.774 29.683 28.888 1 58.74 20 VAL B C 1
ATOM 1210 O O . VAL B 1 20 ? 28.185 28.612 28.435 1 58.74 20 VAL B O 1
ATOM 1213 N N . THR B 1 21 ? 26.648 29.545 29.47 1 57.59 21 THR B N 1
ATOM 1214 C CA . THR B 1 21 ? 25.56 28.675 29.037 1 57.59 21 THR B CA 1
ATOM 1215 C C . THR B 1 21 ? 24.842 29.268 27.828 1 57.59 21 THR B C 1
ATOM 1217 O O . THR B 1 21 ? 24.311 30.378 27.897 1 57.59 21 THR B O 1
ATOM 1220 N N . ILE B 1 22 ? 25.297 28.964 26.693 1 57.15 22 ILE B N 1
ATOM 1221 C CA . ILE B 1 22 ? 24.543 29.415 25.528 1 57.15 22 ILE B CA 1
ATOM 1222 C C . ILE B 1 22 ? 23.234 28.636 25.427 1 57.15 22 ILE B C 1
ATOM 1224 O O . ILE B 1 22 ? 23.242 27.406 25.335 1 57.15 22 ILE B O 1
ATOM 1228 N N . PRO B 1 23 ? 22.193 29.203 25.826 1 58.54 23 PRO B N 1
ATOM 1229 C CA . PRO B 1 23 ? 20.914 28.514 25.638 1 58.54 23 PRO B CA 1
ATOM 1230 C C . PRO B 1 23 ? 20.658 28.134 24.181 1 58.54 23 PRO B C 1
ATOM 1232 O O . PRO B 1 23 ? 20.897 28.94 23.278 1 58.54 23 PRO B O 1
ATOM 1235 N N . LEU B 1 24 ? 21.113 27.009 23.726 1 62.7 24 LEU B N 1
ATOM 1236 C CA . LEU B 1 24 ? 20.683 26.621 22.387 1 62.7 24 LEU B CA 1
ATOM 1237 C C . LEU B 1 24 ? 19.166 26.707 22.257 1 62.7 24 LEU B C 1
ATOM 1239 O O . LEU B 1 24 ? 18.436 26.229 23.128 1 62.7 24 LEU B O 1
ATOM 1243 N N . PRO B 1 25 ? 18.724 27.708 21.612 1 67.03 25 PRO B N 1
ATOM 1244 C CA . PRO B 1 25 ? 17.27 27.84 21.495 1 67.03 25 PRO B CA 1
ATOM 1245 C C . PRO B 1 25 ? 16.576 26.505 21.231 1 67.03 25 PRO B C 1
ATOM 1247 O O . PRO B 1 25 ? 17.085 25.681 20.466 1 67.03 25 PRO B O 1
ATOM 1250 N N . LEU B 1 26 ? 15.954 26.013 22.259 1 75.95 26 LEU B N 1
ATOM 1251 C CA . LEU B 1 26 ? 15.103 24.846 22.055 1 75.95 26 LEU B CA 1
ATOM 1252 C C . LEU B 1 26 ? 14.214 25.029 20.829 1 75.95 26 LEU B C 1
ATOM 1254 O O . LEU B 1 26 ? 13.748 26.137 20.555 1 75.95 26 LEU B O 1
ATOM 1258 N N . PRO B 1 27 ? 14.334 24.14 19.938 1 80.27 27 PRO B N 1
ATOM 1259 C CA . PRO B 1 27 ? 13.47 24.259 18.762 1 80.27 27 PRO B CA 1
ATOM 1260 C C . PRO B 1 27 ? 12.01 24.523 19.126 1 80.27 27 PRO B C 1
ATOM 1262 O O . PRO B 1 27 ? 11.543 24.078 20.177 1 80.27 27 PRO B O 1
ATOM 1265 N N . ASP B 1 28 ? 11.387 25.374 18.331 1 86.84 28 ASP B N 1
ATOM 1266 C CA . ASP B 1 28 ? 9.96 25.643 18.479 1 86.84 28 ASP B CA 1
ATOM 1267 C C . ASP B 1 28 ? 9.138 24.37 18.287 1 86.84 28 ASP B C 1
ATOM 1269 O O . ASP B 1 28 ? 9.548 23.464 17.558 1 86.84 28 ASP B O 1
ATOM 1273 N N . VAL B 1 29 ? 8.012 24.235 18.958 1 92.89 29 VAL B N 1
ATOM 1274 C CA . VAL B 1 29 ? 7.045 23.157 18.782 1 92.89 29 VAL B CA 1
ATOM 1275 C C . VAL B 1 29 ? 6.473 23.2 17.367 1 92.89 29 VAL B C 1
ATOM 1277 O O . VAL B 1 29 ? 6.154 24.275 16.853 1 92.89 29 VAL B O 1
ATOM 1280 N N . VAL B 1 30 ? 6.374 22.091 16.713 1 95.31 30 VAL B N 1
ATOM 1281 C CA . VAL B 1 30 ? 5.836 21.99 15.36 1 95.31 30 VAL B CA 1
ATOM 1282 C C . VAL B 1 30 ? 4.321 22.181 15.391 1 95.31 30 VAL B C 1
ATOM 1284 O O . VAL B 1 30 ? 3.609 21.435 16.067 1 95.31 30 VAL B O 1
ATOM 1287 N N . PRO B 1 31 ? 3.816 23.197 14.706 1 93.87 31 PRO B N 1
ATOM 1288 C CA . PRO B 1 31 ? 2.36 23.331 14.627 1 93.87 31 PRO B CA 1
ATOM 1289 C C . PRO B 1 31 ? 1.722 22.297 13.703 1 93.87 31 PRO B C 1
ATOM 1291 O O . PRO B 1 31 ? 2.43 21.525 13.052 1 93.87 31 PRO B O 1
ATOM 1294 N N . LYS B 1 32 ? 0.377 22.215 13.72 1 94.95 32 LYS B N 1
ATOM 1295 C CA . LYS B 1 32 ? -0.335 21.361 12.774 1 94.95 32 LYS B CA 1
ATOM 1296 C C . LYS B 1 32 ? -0.08 21.801 11.335 1 94.95 32 LYS B C 1
ATOM 1298 O O . LYS B 1 32 ? -0.287 22.967 10.992 1 94.95 32 LYS B O 1
ATOM 1303 N N . PRO B 1 33 ? 0.321 20.967 10.54 1 96.2 33 PRO B N 1
ATOM 1304 C CA . PRO B 1 33 ? 0.585 21.35 9.151 1 96.2 33 PRO B CA 1
ATOM 1305 C C . PRO B 1 33 ? -0.694 21.593 8.353 1 96.2 33 PRO B C 1
ATOM 1307 O O . PRO B 1 33 ? -1.773 21.156 8.761 1 96.2 33 PRO B O 1
ATOM 1310 N N . THR B 1 34 ? -0.473 22.367 7.3 1 95 34 THR B N 1
ATOM 1311 C CA . THR B 1 34 ? -1.525 22.545 6.305 1 95 34 THR B CA 1
ATOM 1312 C C . THR B 1 34 ? -1.341 21.572 5.144 1 95 34 THR B C 1
ATOM 1314 O O . THR B 1 34 ? -0.228 21.394 4.646 1 95 34 THR B O 1
ATOM 1317 N N . VAL B 1 35 ? -2.489 20.977 4.745 1 96.44 35 VAL B N 1
ATOM 1318 C CA . VAL B 1 35 ? -2.406 20.026 3.643 1 96.44 35 VAL B CA 1
ATOM 1319 C C . VAL B 1 35 ? -3.319 20.472 2.503 1 96.44 35 VAL B C 1
ATOM 1321 O O . VAL B 1 35 ? -4.376 21.062 2.742 1 96.44 35 VAL B O 1
ATOM 1324 N N . ARG B 1 36 ? -2.8 20.268 1.257 1 95.26 36 ARG B N 1
ATOM 1325 C CA . ARG B 1 36 ? -3.548 20.558 0.039 1 95.26 36 ARG B CA 1
ATOM 1326 C C . ARG B 1 36 ? -3.397 19.432 -0.979 1 95.26 36 ARG B C 1
ATOM 1328 O O . ARG B 1 36 ? -2.407 18.698 -0.957 1 95.26 36 ARG B O 1
ATOM 1335 N N . VAL B 1 37 ? -4.432 19.299 -1.795 1 94.98 37 VAL B N 1
ATOM 1336 C CA . VAL B 1 37 ? -4.401 18.264 -2.823 1 94.98 37 VAL B CA 1
ATOM 1337 C C . VAL B 1 37 ? -4.79 18.863 -4.172 1 94.98 37 VAL B C 1
ATOM 1339 O O . VAL B 1 37 ? -5.694 19.699 -4.25 1 94.98 37 VAL B O 1
ATOM 1342 N N . THR B 1 38 ? -4.035 18.555 -5.169 1 94.29 38 THR B N 1
ATOM 1343 C CA . THR B 1 38 ? -4.395 18.86 -6.549 1 94.29 38 THR B CA 1
ATOM 1344 C C . THR B 1 38 ? -4.569 17.578 -7.359 1 94.29 38 THR B C 1
ATOM 1346 O O . THR B 1 38 ? -3.626 16.798 -7.507 1 94.29 38 THR B O 1
ATOM 1349 N N . VAL B 1 39 ? -5.774 17.44 -7.851 1 93.61 39 VAL B N 1
ATOM 1350 C CA . VAL B 1 39 ? -6.064 16.243 -8.634 1 93.61 39 VAL B CA 1
ATOM 1351 C C . VAL B 1 39 ? -5.736 16.495 -10.104 1 93.61 39 VAL B C 1
ATOM 1353 O O . VAL B 1 39 ? -6.181 17.488 -10.685 1 93.61 39 VAL B O 1
ATOM 1356 N N . THR B 1 40 ? -4.913 15.626 -10.645 1 90.6 40 THR B N 1
ATOM 1357 C CA . THR B 1 40 ? -4.54 15.801 -12.045 1 90.6 40 THR B CA 1
ATOM 1358 C C . THR B 1 40 ? -5.287 14.808 -12.931 1 90.6 40 THR B C 1
ATOM 1360 O O . THR B 1 40 ? -5.431 15.029 -14.135 1 90.6 40 THR B O 1
ATOM 1363 N N . GLN B 1 41 ? -5.681 13.684 -12.457 1 85.65 41 GLN B N 1
ATOM 1364 C CA . GLN B 1 41 ? -6.489 12.705 -13.176 1 85.65 41 GLN B CA 1
ATOM 1365 C C . GLN B 1 41 ? -7.506 12.044 -12.25 1 85.65 41 GLN B C 1
ATOM 1367 O O . GLN B 1 41 ? -7.153 11.578 -11.165 1 85.65 41 GLN B O 1
ATOM 1372 N N . ASP B 1 42 ? -8.766 12.061 -12.759 1 82 42 ASP B N 1
ATOM 1373 C CA . ASP B 1 42 ? -9.857 11.525 -11.951 1 82 42 ASP B CA 1
ATOM 1374 C C . ASP B 1 42 ? -10.804 10.678 -12.798 1 82 42 ASP B C 1
ATOM 1376 O O . ASP B 1 42 ? -11.704 11.21 -13.452 1 82 42 ASP B O 1
ATOM 1380 N N . ASP B 1 43 ? -10.472 9.517 -12.863 1 84.13 43 ASP B N 1
ATOM 1381 C CA . ASP B 1 43 ? -11.461 8.601 -13.423 1 84.13 43 ASP B CA 1
ATOM 1382 C C . ASP B 1 43 ? -11.657 7.386 -12.519 1 84.13 43 ASP B C 1
ATOM 1384 O O . ASP B 1 43 ? -11.041 7.291 -11.456 1 84.13 43 ASP B O 1
ATOM 1388 N N . ASP B 1 44 ? -12.57 6.556 -12.919 1 83.61 44 ASP B N 1
ATOM 1389 C CA . ASP B 1 44 ? -13.008 5.435 -12.093 1 83.61 44 ASP B CA 1
ATOM 1390 C C . ASP B 1 44 ? -11.873 4.437 -11.875 1 83.61 44 ASP B C 1
ATOM 1392 O O . ASP B 1 44 ? -11.885 3.677 -10.905 1 83.61 44 ASP B O 1
ATOM 1396 N N . GLN B 1 45 ? -10.83 4.5 -12.753 1 86.3 45 GLN B N 1
ATOM 1397 C CA . GLN B 1 45 ? -9.809 3.459 -12.696 1 86.3 45 GLN B CA 1
ATOM 1398 C C . GLN B 1 45 ? -8.449 4.042 -12.325 1 86.3 45 GLN B C 1
ATOM 1400 O O . GLN B 1 45 ? -7.499 3.3 -12.064 1 86.3 45 GLN B O 1
ATOM 1405 N N . GLN B 1 46 ? -8.41 5.277 -12.391 1 88.55 46 GLN B N 1
ATOM 1406 C CA . GLN B 1 46 ? -7.114 5.898 -12.136 1 88.55 46 GLN B CA 1
ATOM 1407 C C . GLN B 1 46 ? -7.272 7.201 -11.358 1 88.55 46 GLN B C 1
ATOM 1409 O O . GLN B 1 46 ? -8.046 8.076 -11.753 1 88.55 46 GLN B O 1
ATOM 1414 N N . CYS B 1 47 ? -6.502 7.276 -10.251 1 90.81 47 CYS B N 1
ATOM 1415 C CA . CYS B 1 47 ? -6.443 8.512 -9.479 1 90.81 47 CYS B CA 1
ATOM 1416 C C . CYS B 1 47 ? -5.018 9.047 -9.414 1 90.81 47 CYS B C 1
ATOM 1418 O O . CYS B 1 47 ? -4.118 8.369 -8.914 1 90.81 47 CYS B O 1
ATOM 1420 N N . ASN B 1 48 ? -4.763 10.247 -9.996 1 91.65 48 ASN B N 1
ATOM 1421 C CA . ASN B 1 48 ? -3.51 10.985 -9.88 1 91.65 48 ASN B CA 1
ATOM 1422 C C . ASN B 1 48 ? -3.692 12.278 -9.091 1 91.65 48 ASN B C 1
ATOM 1424 O O . ASN B 1 48 ? -4.583 13.074 -9.392 1 91.65 48 ASN B O 1
ATOM 1428 N N . ALA B 1 49 ? -2.836 12.418 -8.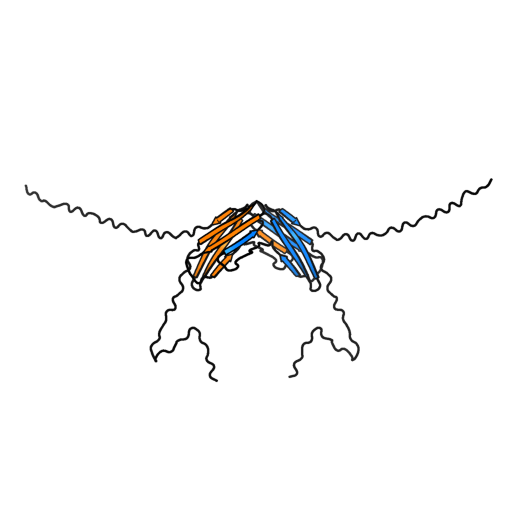125 1 92.64 49 ALA B N 1
ATOM 1429 C CA . ALA B 1 49 ? -2.947 13.623 -7.307 1 92.64 49 ALA B CA 1
ATOM 1430 C C . ALA B 1 49 ? -1.588 14.031 -6.744 1 92.64 49 ALA B C 1
ATOM 1432 O O . ALA B 1 49 ? -0.668 13.212 -6.672 1 92.64 49 ALA B O 1
ATOM 1433 N N . THR B 1 50 ? -1.477 15.297 -6.514 1 92.48 50 THR B N 1
ATOM 1434 C CA . THR B 1 50 ? -0.325 15.849 -5.809 1 92.48 50 THR B CA 1
ATOM 1435 C C . THR B 1 50 ? -0.719 16.315 -4.411 1 92.48 50 THR B C 1
ATOM 1437 O O . THR B 1 50 ? -1.604 17.16 -4.259 1 92.48 50 THR B O 1
ATOM 1440 N N . LEU B 1 51 ? -0.057 15.688 -3.425 1 93.93 51 LEU B N 1
ATOM 1441 C CA . LEU B 1 51 ? -0.276 16.049 -2.029 1 93.93 51 LEU B CA 1
ATOM 1442 C C . LEU B 1 51 ? 0.792 17.025 -1.547 1 93.93 51 LEU B C 1
ATOM 1444 O O . LEU B 1 51 ? 1.985 16.808 -1.772 1 93.93 51 LEU B O 1
ATOM 1448 N N . GLU B 1 52 ? 0.303 18.08 -0.941 1 94.08 52 GLU B N 1
ATOM 1449 C CA . GLU B 1 52 ? 1.214 19.096 -0.422 1 94.08 52 GLU B CA 1
ATOM 1450 C C . GLU B 1 52 ? 1.014 19.301 1.077 1 94.08 52 GLU B C 1
ATOM 1452 O O . GLU B 1 52 ? -0.12 19.349 1.556 1 94.08 52 GLU B O 1
ATOM 1457 N N . CYS B 1 53 ? 2.143 19.397 1.721 1 94.63 53 CYS B N 1
ATOM 1458 C CA . CYS B 1 53 ? 2.191 19.565 3.169 1 94.63 53 CYS B CA 1
ATOM 1459 C C . CYS B 1 53 ? 3.13 20.7 3.556 1 94.63 53 CYS B C 1
ATOM 1461 O O . CYS B 1 53 ? 4.236 20.806 3.023 1 94.63 53 CYS B O 1
ATOM 1463 N N . SER B 1 54 ? 2.608 21.576 4.449 1 94 54 SER B N 1
ATOM 1464 C CA . SER B 1 54 ? 3.466 22.689 4.842 1 94 54 SER B CA 1
ATOM 1465 C C . SER B 1 54 ? 3.207 23.103 6.286 1 94 54 SER B C 1
ATOM 1467 O O . SER B 1 54 ? 2.1 22.928 6.799 1 94 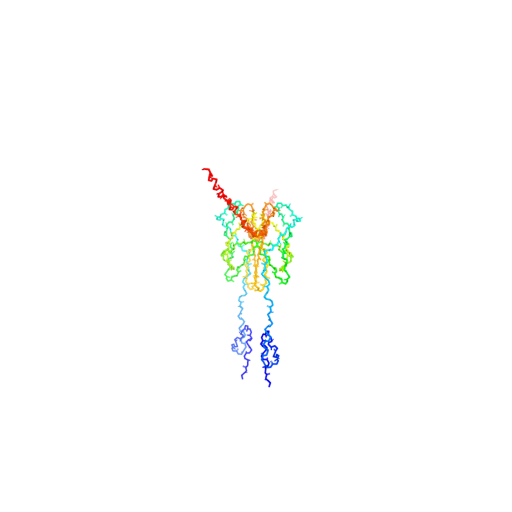54 SER B O 1
ATOM 1469 N N . VAL B 1 55 ? 4.333 23.48 6.795 1 93.87 55 VAL B N 1
ATOM 1470 C CA . VAL B 1 55 ? 4.258 24.11 8.109 1 93.87 55 VAL B CA 1
ATOM 1471 C C . VAL B 1 55 ? 5.002 25.443 8.086 1 93.87 55 VAL B C 1
ATOM 1473 O O . VAL B 1 55 ? 5.883 25.655 7.249 1 93.87 55 VAL B O 1
ATOM 1476 N N . GLY B 1 56 ? 4.573 26.487 8.794 1 90.03 56 GLY B N 1
ATOM 1477 C CA . GLY B 1 56 ? 5.223 27.786 8.864 1 90.03 56 GLY B CA 1
ATOM 1478 C C . GLY B 1 56 ? 6.504 27.77 9.675 1 90.03 56 GLY B C 1
ATOM 1479 O O . GLY B 1 56 ? 6.764 28.69 10.453 1 90.03 56 GLY B O 1
ATOM 1480 N N . LEU B 1 57 ? 7.248 26.647 9.791 1 91.2 57 LEU B N 1
ATOM 1481 C CA . LEU B 1 57 ? 8.507 26.508 10.513 1 91.2 57 LEU B CA 1
ATOM 1482 C C . LEU B 1 57 ? 9.611 26.002 9.59 1 91.2 57 LEU B C 1
ATOM 1484 O O . LEU B 1 57 ? 9.374 25.124 8.757 1 91.2 57 LEU B O 1
ATOM 1488 N N . PRO B 1 58 ? 10.796 26.674 9.718 1 88.6 58 PRO B N 1
ATOM 1489 C CA . PRO B 1 58 ? 11.932 26.16 8.949 1 88.6 58 PRO B CA 1
ATOM 1490 C C . PRO B 1 58 ? 12.589 24.948 9.606 1 88.6 58 PRO B C 1
ATOM 1492 O O . PRO B 1 58 ? 12.304 24.64 10.766 1 88.6 58 PRO B O 1
ATOM 1495 N N . GLU B 1 59 ? 13.457 24.142 8.967 1 88.99 59 GLU B N 1
ATOM 1496 C CA . GLU B 1 59 ? 14.293 23.048 9.452 1 88.99 59 GLU B CA 1
ATOM 1497 C C . GLU B 1 59 ? 13.443 21.905 10 1 88.99 59 GLU B C 1
ATOM 1499 O O . GLU B 1 59 ? 13.681 21.424 11.11 1 88.99 59 GLU B O 1
ATOM 1504 N N . VAL B 1 60 ? 12.433 21.603 9.449 1 95.43 60 VAL B N 1
ATOM 1505 C CA . VAL B 1 60 ? 11.584 20.474 9.812 1 95.43 60 VAL B CA 1
ATOM 1506 C C . VAL B 1 60 ? 11.767 19.343 8.802 1 95.43 60 VAL B C 1
ATOM 1508 O O . VAL B 1 60 ? 12.366 19.54 7.742 1 95.43 60 VAL B O 1
ATOM 1511 N N . THR B 1 61 ? 11.454 18.169 9.203 1 94.65 61 THR B N 1
ATOM 1512 C CA . THR B 1 61 ? 11.461 16.991 8.343 1 94.65 61 THR B CA 1
ATOM 1513 C C . THR B 1 61 ? 10.037 16.549 8.021 1 94.65 61 THR B C 1
ATOM 1515 O O . THR B 1 61 ? 9.182 16.494 8.908 1 94.65 61 THR B O 1
ATOM 1518 N N . TYR B 1 62 ? 9.837 16.32 6.744 1 94.85 62 TYR B N 1
ATOM 1519 C CA . TYR B 1 62 ? 8.529 15.867 6.285 1 94.85 62 TYR B CA 1
ATOM 1520 C C . TYR B 1 62 ? 8.53 14.363 6.034 1 94.85 62 TYR B C 1
ATOM 1522 O O . TYR B 1 62 ? 9.531 13.803 5.583 1 94.85 62 TYR B O 1
ATOM 1530 N N . GLU B 1 63 ? 7.355 13.808 6.341 1 93.55 63 GLU B N 1
ATOM 1531 C CA . GLU B 1 63 ? 7.094 12.408 6.023 1 93.55 63 GLU B CA 1
ATOM 1532 C C . GLU B 1 63 ? 5.64 12.197 5.611 1 93.55 63 GLU B C 1
ATOM 1534 O O . GLU B 1 63 ? 4.724 12.686 6.275 1 93.55 63 GLU B O 1
ATOM 1539 N N . TRP B 1 64 ? 5.478 11.518 4.545 1 93.01 64 TRP B N 1
ATOM 1540 C CA . TRP B 1 64 ? 4.135 11.088 4.17 1 93.01 64 TRP B CA 1
ATOM 1541 C C . TRP B 1 64 ? 3.928 9.61 4.487 1 93.01 64 TRP B C 1
ATOM 1543 O O . TRP B 1 64 ? 4.731 8.765 4.084 1 93.01 64 TRP B O 1
ATOM 1553 N N . ILE B 1 65 ? 2.914 9.316 5.199 1 90.89 65 ILE B N 1
ATOM 1554 C CA . ILE B 1 65 ? 2.534 7.953 5.552 1 90.89 65 ILE B CA 1
ATOM 1555 C C . ILE B 1 65 ? 1.325 7.523 4.724 1 90.89 65 ILE B C 1
ATOM 1557 O O . ILE B 1 65 ? 0.232 8.074 4.878 1 90.89 65 ILE B O 1
ATOM 1561 N N . PRO B 1 66 ? 1.487 6.561 3.827 1 90.33 66 PRO B N 1
ATOM 1562 C CA . PRO B 1 66 ? 0.36 6.092 3.018 1 90.33 66 PRO B CA 1
ATOM 1563 C C . PRO B 1 66 ? -0.633 5.252 3.818 1 90.33 66 PRO B C 1
ATOM 1565 O O . PRO B 1 66 ? -0.351 4.878 4.959 1 90.33 66 PRO B O 1
ATOM 1568 N N . PRO B 1 67 ? -1.917 5.026 3.232 1 89.53 67 PRO B N 1
ATOM 1569 C CA . PRO B 1 67 ? -2.904 4.186 3.915 1 89.53 67 PRO B CA 1
ATOM 1570 C C . PRO B 1 67 ? -2.369 2.795 4.244 1 89.53 67 PRO B C 1
ATOM 1572 O O . PRO B 1 67 ? -1.577 2.237 3.48 1 89.53 67 PRO B O 1
ATOM 1575 N N . ARG B 1 68 ? -2.736 2.389 5.366 1 75.99 68 ARG B N 1
ATOM 1576 C CA . ARG B 1 68 ? -2.273 1.088 5.837 1 75.99 68 ARG B CA 1
ATOM 1577 C C . ARG B 1 68 ? -3.02 -0.044 5.142 1 75.99 68 ARG B C 1
ATOM 1579 O O . ARG B 1 68 ? -4.245 0.003 5.009 1 75.99 68 ARG B O 1
ATOM 1586 N N . GLN B 1 69 ? -2.363 -0.882 4.548 1 77.32 69 GLN B N 1
ATOM 1587 C CA . GLN B 1 69 ? -2.841 -2.201 4.145 1 77.32 69 GLN B CA 1
ATOM 1588 C C . GLN B 1 69 ? -2.28 -3.291 5.053 1 77.32 69 GLN B C 1
ATOM 1590 O O . GLN B 1 69 ? -1.066 -3.387 5.24 1 77.32 69 GLN B O 1
ATOM 1595 N N . VAL B 1 70 ? -3.179 -3.812 5.937 1 75.75 70 VAL B N 1
ATOM 1596 C CA . VAL B 1 70 ? -2.734 -4.743 6.969 1 75.75 70 VAL B CA 1
ATOM 1597 C C . VAL B 1 70 ? -2.528 -6.129 6.362 1 75.75 70 VAL B C 1
ATOM 1599 O O . VAL B 1 70 ? -3.455 -6.707 5.79 1 75.75 70 VAL B O 1
ATOM 1602 N N . LEU B 1 71 ? -1.253 -6.359 6.221 1 73.41 71 LEU B N 1
ATOM 1603 C CA . LEU B 1 71 ? -0.871 -7.738 5.935 1 73.41 71 LEU B CA 1
ATOM 1604 C C . LEU B 1 71 ? -0.523 -8.483 7.219 1 73.41 71 LEU B C 1
ATOM 1606 O O . LEU B 1 71 ? 0.455 -8.147 7.891 1 73.41 71 LEU B O 1
ATOM 1610 N N . LEU B 1 72 ? -1.606 -8.873 8.094 1 65.41 72 LEU B N 1
ATOM 1611 C CA . LEU B 1 72 ? -1.462 -9.435 9.433 1 65.41 72 LEU B CA 1
ATOM 1612 C C . LEU B 1 72 ? -0.436 -10.564 9.44 1 65.41 72 LEU B C 1
ATOM 1614 O O . LEU B 1 72 ? 0.266 -10.764 10.435 1 65.41 72 LEU B O 1
ATOM 1618 N N . GLU B 1 73 ? -0.625 -11.7 8.521 1 62.96 73 GLU B N 1
ATOM 1619 C CA . GLU B 1 73 ? 0.155 -12.901 8.804 1 62.96 73 GLU B CA 1
ATOM 1620 C C . GLU B 1 73 ? 0.834 -13.427 7.543 1 62.96 73 GLU B C 1
ATOM 1622 O O . GLU B 1 73 ? 0.235 -13.436 6.466 1 62.96 73 GLU B O 1
ATOM 1627 N N . GLY B 1 74 ? 2.229 -13.725 7.799 1 60.75 74 GLY B N 1
ATOM 1628 C CA . GLY B 1 74 ? 2.895 -14.593 6.841 1 60.75 74 GLY B CA 1
ATOM 1629 C C . GLY B 1 74 ? 3.963 -13.88 6.032 1 60.75 74 GLY B C 1
ATOM 1630 O O . GLY B 1 74 ? 4.171 -14.192 4.858 1 60.75 74 GLY B O 1
ATOM 1631 N N . VAL B 1 75 ? 4.457 -12.758 6.652 1 68.23 75 VAL B N 1
ATOM 1632 C CA . VAL B 1 75 ? 5.564 -12.169 5.906 1 68.23 75 VAL B CA 1
ATOM 1633 C C . VAL B 1 75 ? 6.597 -13.244 5.577 1 68.23 75 VAL B C 1
ATOM 1635 O O . VAL B 1 75 ? 7.086 -13.939 6.472 1 68.23 75 VAL B O 1
ATOM 1638 N N . GLY B 1 76 ? 6.691 -13.407 4.445 1 72.61 76 GLY B N 1
ATOM 1639 C CA . GLY B 1 76 ? 7.714 -14.328 3.975 1 72.61 76 GLY B CA 1
ATOM 1640 C C . GLY B 1 76 ? 7.231 -15.763 3.891 1 72.61 76 GLY B C 1
ATOM 1641 O O . GLY B 1 76 ? 8.037 -16.691 3.8 1 72.61 76 GLY B O 1
ATOM 1642 N N . GLY B 1 77 ? 5.92 -16.004 4.109 1 88.92 77 GLY B N 1
ATOM 1643 C CA . GLY B 1 77 ? 5.408 -17.361 4.011 1 88.92 77 GLY B CA 1
ATOM 1644 C C . GLY B 1 77 ? 4.406 -17.541 2.887 1 88.92 77 GLY B C 1
ATOM 1645 O O . GLY B 1 77 ? 4.155 -16.611 2.117 1 88.92 77 GLY B O 1
ATOM 1646 N N . PRO B 1 78 ? 3.999 -18.81 2.753 1 93.98 78 PRO B N 1
ATOM 1647 C CA . PRO B 1 78 ? 3.087 -19.144 1.656 1 93.98 78 PRO B CA 1
ATOM 1648 C C . PRO B 1 78 ? 1.69 -18.559 1.851 1 93.98 78 PRO B C 1
ATOM 1650 O O . PRO B 1 78 ? 0.892 -18.53 0.911 1 93.98 78 PRO B O 1
ATOM 1653 N N . VAL B 1 79 ? 1.378 -18.148 3.16 1 93.12 79 VAL B N 1
ATOM 1654 C CA . VAL B 1 79 ? 0.042 -17.647 3.463 1 93.12 79 VAL B CA 1
ATOM 1655 C C . VAL B 1 79 ? 0.12 -16.173 3.856 1 93.12 79 VAL B C 1
ATOM 1657 O O . VAL B 1 79 ? 0.924 -15.794 4.71 1 93.12 79 VAL B O 1
ATOM 1660 N N . GLN B 1 80 ? -0.742 -15.366 3.246 1 92.66 80 GLN B N 1
ATOM 1661 C CA . GLN B 1 80 ? -0.805 -13.938 3.542 1 92.66 80 GLN B CA 1
ATOM 1662 C C . GLN B 1 80 ? -2.248 -13.48 3.733 1 92.66 80 GLN B C 1
ATOM 1664 O O . GLN B 1 80 ? -3.077 -13.63 2.833 1 92.66 80 GLN B O 1
ATOM 1669 N N . LYS B 1 81 ? -2.495 -12.921 4.821 1 92 81 LYS B N 1
ATOM 1670 C CA . LYS B 1 81 ? -3.803 -12.318 5.058 1 92 81 LYS B CA 1
ATOM 1671 C C . LYS B 1 81 ? -3.812 -10.847 4.654 1 92 81 LYS B C 1
ATOM 1673 O O . LYS B 1 81 ? -2.876 -10.107 4.965 1 92 81 LYS B O 1
ATOM 1678 N N . VAL B 1 82 ? -4.865 -10.46 3.979 1 91.47 82 VAL B N 1
ATOM 1679 C CA . VAL B 1 82 ? -4.979 -9.068 3.557 1 91.47 82 VAL B CA 1
ATOM 1680 C C . VAL B 1 82 ? -6.304 -8.487 4.047 1 91.47 82 VAL B C 1
ATOM 1682 O O . VAL B 1 82 ? -7.32 -9.184 4.08 1 91.47 82 VAL B O 1
ATOM 1685 N N . SER B 1 83 ? -6.202 -7.26 4.512 1 90.29 83 SER B N 1
ATOM 1686 C CA . SER B 1 83 ? -7.366 -6.488 4.935 1 90.29 83 SER B CA 1
ATOM 1687 C C . SER B 1 83 ? -7.232 -5.023 4.534 1 90.29 83 SER B C 1
ATOM 1689 O O . SER B 1 83 ? -6.255 -4.362 4.893 1 90.29 83 SER B O 1
ATOM 1691 N N . PHE B 1 84 ? -8.247 -4.522 3.719 1 89.57 84 PHE B N 1
ATOM 1692 C CA . PHE B 1 84 ? -8.142 -3.131 3.295 1 89.57 84 PHE B CA 1
ATOM 1693 C C . PHE B 1 84 ? -9.488 -2.611 2.804 1 89.57 84 PHE B C 1
ATOM 1695 O O . PHE B 1 84 ? -10.395 -3.396 2.517 1 89.57 84 PHE B O 1
ATOM 1702 N N . ASN B 1 85 ? -9.643 -1.3 2.877 1 90.35 85 ASN B N 1
ATOM 1703 C CA . ASN B 1 85 ? -10.752 -0.589 2.251 1 90.35 85 ASN B CA 1
ATOM 1704 C C . ASN B 1 85 ? -10.347 0.012 0.908 1 90.35 85 ASN B C 1
ATOM 1706 O O . ASN B 1 85 ? -9.586 0.98 0.861 1 90.35 85 ASN B O 1
ATOM 1710 N N . PRO B 1 86 ? -10.799 -0.632 -0.224 1 85.75 86 PRO B N 1
ATOM 1711 C CA . PRO B 1 86 ? -10.345 -0.133 -1.524 1 85.75 86 PRO B CA 1
ATOM 1712 C C . PRO B 1 86 ? -10.929 1.235 -1.868 1 85.75 86 PRO B C 1
ATOM 1714 O O . PRO B 1 86 ? -10.429 1.916 -2.768 1 85.75 86 PRO B O 1
ATOM 1717 N N . SER B 1 87 ? -11.982 1.628 -1.161 1 88.91 87 SER B N 1
ATOM 1718 C CA . SER B 1 87 ? -12.712 2.832 -1.546 1 88.91 87 SER B CA 1
ATOM 1719 C C . SER B 1 87 ? -12.236 4.044 -0.753 1 88.91 87 SER B C 1
ATOM 1721 O O . SER B 1 87 ? -12.666 5.17 -1.012 1 88.91 87 SER B O 1
ATOM 1723 N N . GLU B 1 88 ? -11.319 3.763 0.21 1 91.82 88 GLU B N 1
ATOM 1724 C CA . GLU B 1 88 ? -10.902 4.88 1.052 1 91.82 88 GLU B CA 1
ATOM 1725 C C . GLU B 1 88 ? -9.476 4.687 1.559 1 91.82 88 GLU B C 1
ATOM 1727 O O . GLU B 1 88 ? -9.071 3.568 1.879 1 91.82 88 GLU B O 1
ATOM 1732 N N . GLY B 1 89 ? -8.763 5.778 1.636 1 91.93 89 GLY B N 1
ATOM 1733 C CA . GLY B 1 89 ? -7.417 5.76 2.187 1 91.93 89 GLY B CA 1
ATOM 1734 C C . GLY B 1 89 ? -6.966 7.112 2.706 1 91.93 89 GLY B C 1
ATOM 1735 O O . GLY B 1 89 ? -7.255 8.144 2.097 1 91.93 89 GLY B O 1
ATOM 1736 N N . THR B 1 90 ? -6.287 7.108 3.77 1 93.07 90 THR B N 1
ATOM 1737 C CA . THR B 1 90 ? -5.837 8.355 4.379 1 93.07 90 THR B CA 1
ATOM 1738 C C . THR B 1 90 ? -4.315 8.459 4.339 1 93.07 90 THR B C 1
ATOM 1740 O O . THR B 1 90 ? -3.614 7.574 4.835 1 93.07 90 THR B O 1
ATOM 1743 N N . TYR B 1 91 ? -3.86 9.498 3.696 1 92.48 91 TYR B N 1
ATOM 1744 C CA . TYR B 1 91 ? -2.447 9.857 3.746 1 92.48 91 TYR B CA 1
ATOM 1745 C C . TYR B 1 91 ? -2.178 10.855 4.866 1 92.48 91 TYR B C 1
ATOM 1747 O O . TYR B 1 91 ? -2.88 11.861 4.991 1 92.48 91 TYR B O 1
ATOM 1755 N N . VAL B 1 92 ? -1.117 10.57 5.612 1 94.3 92 VAL B N 1
ATOM 1756 C CA . VAL B 1 92 ? -0.791 11.445 6.733 1 94.3 92 VAL B CA 1
ATOM 1757 C C . VAL B 1 92 ? 0.553 12.124 6.485 1 94.3 92 VAL B C 1
ATOM 1759 O O . VAL B 1 92 ? 1.545 11.458 6.178 1 94.3 92 VAL B O 1
ATOM 1762 N N . CYS B 1 93 ? 0.533 13.419 6.539 1 94.79 93 CYS B N 1
ATOM 1763 C CA . CYS B 1 93 ? 1.778 14.178 6.544 1 94.79 93 CYS B CA 1
ATOM 1764 C C . CYS B 1 93 ? 2.255 14.433 7.969 1 94.79 93 CYS B C 1
ATOM 1766 O O . CYS B 1 93 ? 1.565 15.088 8.752 1 94.79 93 CYS B O 1
ATOM 1768 N N . LYS B 1 94 ? 3.349 13.88 8.283 1 95.54 94 LYS B N 1
ATOM 1769 C CA . LYS B 1 94 ? 3.983 14.103 9.579 1 95.54 94 LYS B CA 1
ATOM 1770 C C . LYS B 1 94 ? 5.169 15.056 9.455 1 95.54 94 LYS B C 1
ATOM 1772 O O . LYS B 1 94 ? 6.054 14.848 8.622 1 95.54 94 LYS B O 1
ATOM 1777 N N . VAL B 1 95 ? 5.145 16.075 10.269 1 95.14 95 VAL B N 1
ATOM 1778 C CA . VAL B 1 95 ? 6.24 17.038 10.314 1 95.14 95 VAL B CA 1
ATOM 1779 C C . VAL B 1 95 ? 6.908 16.997 11.687 1 95.14 95 VAL B C 1
ATOM 1781 O O . VAL B 1 95 ? 6.227 16.992 12.716 1 95.14 95 VAL B O 1
ATOM 1784 N N . SER B 1 96 ? 8.259 16.917 11.582 1 96.04 96 SER B N 1
ATOM 1785 C CA . SER B 1 96 ? 8.927 16.772 12.871 1 96.04 96 SER B CA 1
ATOM 1786 C C . SER B 1 96 ? 10.193 17.619 12.937 1 96.04 96 SER B C 1
ATOM 1788 O O . SER B 1 96 ? 10.754 17.987 11.903 1 96.04 96 SER B O 1
ATOM 1790 N N . ASN B 1 97 ? 10.575 17.943 14.128 1 95.31 97 ASN B N 1
ATOM 1791 C CA . ASN B 1 97 ? 11.891 18.444 14.513 1 95.31 97 ASN B CA 1
ATOM 1792 C C . ASN B 1 97 ? 12.355 17.842 15.836 1 95.31 97 ASN B C 1
ATOM 1794 O O . ASN B 1 97 ? 11.649 17.027 16.434 1 95.31 97 ASN B O 1
ATOM 1798 N N . PRO B 1 98 ? 13.512 18.016 16.309 1 94.03 98 PRO B N 1
ATOM 1799 C CA . PRO B 1 98 ? 14.018 17.361 17.517 1 94.03 98 PRO B CA 1
ATOM 1800 C C . PRO B 1 98 ? 13.123 17.594 18.733 1 94.03 98 PRO B C 1
ATOM 1802 O O . PRO B 1 98 ? 13.103 16.775 19.655 1 94.03 98 PRO B O 1
ATOM 1805 N N . ALA B 1 99 ? 12.39 18.64 18.714 1 92.94 99 ALA B N 1
ATOM 1806 C CA . ALA B 1 99 ? 11.603 19.012 19.887 1 92.94 99 ALA B CA 1
ATOM 1807 C C . ALA B 1 99 ? 10.221 18.365 19.847 1 92.94 99 ALA B C 1
ATOM 1809 O O . ALA B 1 99 ? 9.655 18.031 20.891 1 92.94 99 ALA B O 1
ATOM 1810 N N . SER B 1 100 ? 9.636 18.301 18.651 1 95.51 100 SER B N 1
ATOM 1811 C CA . SER B 1 100 ? 8.245 17.864 18.592 1 95.51 100 SER B CA 1
ATOM 1812 C C . SER B 1 100 ? 7.87 17.399 17.189 1 95.51 100 SER B C 1
ATOM 1814 O O . SER B 1 100 ? 8.687 17.465 16.268 1 95.51 100 SER B O 1
ATOM 1816 N N . SER B 1 101 ? 6.637 16.844 17.004 1 96.81 101 SER B N 1
ATOM 1817 C CA . SER B 1 101 ? 6.035 16.486 15.724 1 96.81 101 SER B CA 1
ATOM 1818 C C . SER B 1 101 ? 4.54 16.786 15.713 1 96.81 101 SER B C 1
ATOM 1820 O O . SER B 1 101 ? 3.909 16.864 16.769 1 96.81 101 SER B O 1
ATOM 1822 N N . ASN B 1 102 ? 4.06 17.028 14.522 1 96.37 102 ASN B N 1
ATOM 1823 C CA . ASN B 1 102 ? 2.63 17.169 14.272 1 96.37 102 ASN B CA 1
ATOM 1824 C C . ASN B 1 102 ? 2.24 16.597 12.912 1 96.37 102 ASN B C 1
ATOM 1826 O O . ASN B 1 102 ? 3.106 16.282 12.095 1 96.37 102 ASN B O 1
ATOM 1830 N N . SER B 1 103 ? 0.934 16.395 12.724 1 96.59 103 SER B N 1
ATOM 1831 C CA . SER B 1 103 ? 0.532 15.752 11.477 1 96.59 103 SER B CA 1
ATOM 1832 C C . SER B 1 103 ? -0.826 16.263 11.005 1 96.59 103 SER B C 1
ATOM 1834 O O . SER B 1 103 ? -1.576 16.855 11.783 1 96.59 103 SER B O 1
ATOM 1836 N N . ALA B 1 104 ? -1.089 16.133 9.766 1 96.76 104 ALA B N 1
ATOM 1837 C CA . ALA B 1 104 ? -2.371 16.367 9.107 1 96.76 104 ALA B CA 1
ATOM 1838 C C . ALA B 1 104 ? -2.645 15.303 8.047 1 96.76 104 ALA B C 1
ATOM 1840 O O . ALA B 1 104 ? -1.725 14.617 7.595 1 96.76 104 ALA B O 1
ATOM 1841 N N . SER B 1 105 ? -3.935 15.223 7.714 1 96.51 105 SER B N 1
ATOM 1842 C CA . SER B 1 105 ? -4.26 14.091 6.852 1 96.51 105 SER B CA 1
ATOM 1843 C C . SER B 1 105 ? -5.084 14.532 5.647 1 96.51 105 SER B C 1
ATOM 1845 O O . SER B 1 105 ? -5.773 15.554 5.7 1 96.51 105 SER B O 1
ATOM 1847 N N . LEU B 1 106 ? -4.856 13.828 4.605 1 96.18 106 LEU B N 1
ATOM 1848 C CA . LEU B 1 106 ? -5.696 13.853 3.413 1 96.18 106 LEU B CA 1
ATOM 1849 C C . LEU B 1 106 ? -6.327 12.487 3.164 1 96.18 106 LEU B C 1
ATOM 1851 O O . LEU B 1 106 ? -5.628 11.472 3.132 1 96.18 106 LEU B O 1
ATOM 1855 N N . THR B 1 107 ? -7.671 12.516 3.032 1 95.22 107 THR B N 1
ATOM 1856 C CA . THR B 1 107 ? -8.383 11.254 2.856 1 95.22 107 THR B CA 1
ATOM 1857 C C . THR B 1 107 ? -8.945 11.143 1.442 1 95.22 107 THR B C 1
ATOM 1859 O O . THR B 1 107 ? -9.684 12.02 0.991 1 95.22 107 THR B O 1
ATOM 1862 N N . TYR B 1 108 ? -8.571 10.058 0.839 1 92.78 108 TYR B N 1
ATOM 1863 C CA . TYR B 1 108 ? -9.111 9.684 -0.463 1 92.78 108 TYR B CA 1
ATOM 1864 C C . TYR B 1 108 ? -10.398 8.883 -0.309 1 92.78 108 TYR B C 1
ATOM 1866 O O . TYR B 1 108 ? -10.505 8.032 0.577 1 92.78 108 TYR B O 1
ATOM 1874 N N . ARG B 1 109 ? -11.344 9.205 -1.27 1 92.03 109 ARG B N 1
ATOM 1875 C CA . ARG B 1 109 ? -12.546 8.394 -1.44 1 92.03 109 ARG B CA 1
ATOM 1876 C C . ARG B 1 109 ? -12.816 8.118 -2.915 1 92.03 109 ARG B C 1
ATOM 1878 O O . ARG B 1 109 ? -12.665 9.007 -3.756 1 92.03 109 ARG B O 1
ATOM 1885 N N . HIS B 1 110 ? -13.141 6.876 -3.197 1 88.03 110 HIS B N 1
ATOM 1886 C CA . HIS B 1 110 ? -13.426 6.483 -4.573 1 88.03 110 HIS B CA 1
ATOM 1887 C C . HIS B 1 110 ? -14.578 7.298 -5.151 1 88.03 110 HIS B C 1
ATOM 1889 O O . HIS B 1 110 ? -15.592 7.508 -4.482 1 88.03 110 HIS B O 1
ATOM 1895 N N . PRO B 1 111 ? -14.463 7.795 -6.49 1 86.3 111 PRO B N 1
ATOM 1896 C CA . PRO B 1 111 ? -13.438 7.42 -7.467 1 86.3 111 PRO B CA 1
ATOM 1897 C C . PRO B 1 111 ? -12.139 8.204 -7.289 1 86.3 111 PRO B C 1
ATOM 1899 O O . PRO B 1 111 ? -11.05 7.637 -7.412 1 86.3 111 PRO B O 1
ATOM 1902 N N . CYS B 1 112 ? -12.179 9.519 -7.1 1 92.08 112 CYS B N 1
ATOM 1903 C CA . CYS B 1 112 ? -10.975 10.302 -6.845 1 92.08 112 CYS B CA 1
ATOM 1904 C C . CYS B 1 112 ? -11.315 11.609 -6.14 1 92.08 112 CYS B C 1
ATOM 1906 O O . CYS B 1 112 ? -11.003 12.69 -6.643 1 92.08 112 CYS B O 1
ATOM 1908 N N . SER B 1 113 ? -11.833 11.446 -4.951 1 92.44 113 SER B N 1
ATOM 1909 C CA . SER B 1 113 ? -12.177 12.602 -4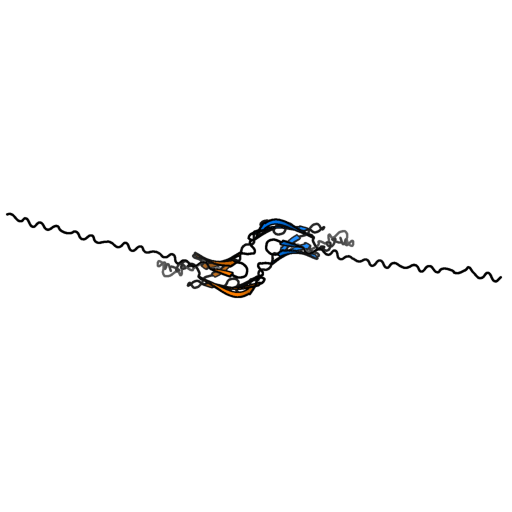.129 1 92.44 113 SER B CA 1
ATOM 1910 C C . SER B 1 113 ? -11.3 12.674 -2.883 1 92.44 113 SER B C 1
ATOM 1912 O O . SER B 1 113 ? -10.86 11.645 -2.366 1 92.44 113 SER B O 1
ATOM 1914 N N . TRP B 1 114 ? -11.067 13.952 -2.56 1 94.08 114 TRP B N 1
ATOM 1915 C CA . TRP B 1 114 ? -10.152 14.153 -1.441 1 94.08 114 TRP B CA 1
ATOM 1916 C C . TRP B 1 114 ? -10.732 15.141 -0.434 1 94.08 114 TRP B C 1
ATOM 1918 O O . TRP B 1 114 ? -11.34 16.143 -0.817 1 94.08 114 TRP B O 1
ATOM 1928 N N . THR B 1 115 ? -10.547 14.77 0.857 1 94.51 115 THR B N 1
ATOM 1929 C CA . THR B 1 115 ? -10.882 15.675 1.951 1 94.51 115 THR B CA 1
ATOM 1930 C C . THR B 1 115 ? -9.702 15.828 2.907 1 94.51 115 THR B C 1
ATOM 1932 O O . THR B 1 115 ? -9.001 14.856 3.196 1 94.51 115 THR B O 1
ATOM 1935 N N . GLY B 1 116 ? -9.399 16.984 3.242 1 92.48 116 GLY B N 1
ATOM 1936 C CA . GLY B 1 116 ? -8.3 17.266 4.151 1 92.48 116 GLY B CA 1
ATOM 1937 C C . GLY B 1 116 ? -8.762 17.633 5.549 1 92.48 116 GLY B C 1
ATOM 1938 O O . GLY B 1 116 ? -9.877 18.127 5.731 1 92.48 116 GLY B O 1
ATOM 1939 N N . GLU B 1 117 ? -8.06 17.167 6.519 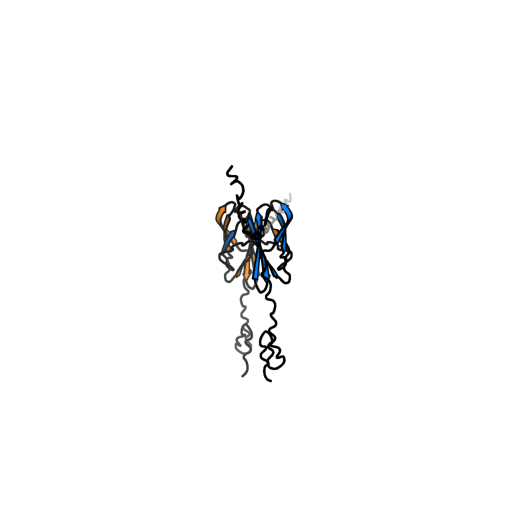1 83.34 117 GLU B N 1
ATOM 1940 C CA . GLU B 1 117 ? -8.302 17.654 7.873 1 83.34 117 GLU B CA 1
ATOM 1941 C C . GLU B 1 117 ? -7.928 19.128 8.004 1 83.34 117 GLU B C 1
ATOM 1943 O O . GLU B 1 117 ? -7.007 19.602 7.337 1 83.34 117 GLU B O 1
ATOM 1948 N N . SER B 1 118 ? -8.961 19.988 8.374 1 61.05 118 SER B N 1
ATOM 1949 C CA . SER B 1 118 ? -8.654 21.391 8.632 1 61.05 118 SER B CA 1
ATOM 1950 C C . SER B 1 118 ? -7.763 21.545 9.86 1 61.05 118 SER B C 1
ATOM 1952 O O . SER B 1 118 ? -7.804 20.716 10.771 1 61.05 118 SER B O 1
ATOM 1954 N N . SER B 1 119 ? -6.554 21.943 9.641 1 53.24 119 SER B N 1
ATOM 1955 C CA . SER B 1 119 ? -5.803 22.41 10.801 1 53.24 119 SER B CA 1
ATOM 1956 C C . SER B 1 119 ? -6.688 23.216 11.745 1 53.24 119 SER B C 1
ATOM 1958 O O . SER B 1 119 ? -7.208 24.269 11.37 1 53.24 119 SER B O 1
ATOM 1960 N N . THR B 1 120 ? -7.714 22.569 12.331 1 43.37 120 THR B N 1
ATOM 1961 C CA . THR B 1 120 ? -8.457 23.388 13.283 1 43.37 120 THR B CA 1
ATOM 1962 C C . THR B 1 120 ? -7.504 24.153 14.197 1 43.37 120 THR B C 1
ATOM 1964 O O . THR B 1 120 ? -6.617 23.56 14.814 1 43.37 120 THR B O 1
ATOM 1967 N N . ALA B 1 121 ? -7.02 25.328 13.856 1 38.83 121 ALA B N 1
ATOM 1968 C CA . ALA B 1 121 ? -6.567 26.301 14.848 1 38.83 121 ALA B CA 1
ATOM 1969 C C . ALA B 1 121 ? -7.441 26.257 16.098 1 38.83 121 ALA B C 1
ATOM 1971 O O . ALA B 1 121 ? -8.668 26.188 16.003 1 38.83 121 ALA B O 1
ATOM 1972 N N . SER B 1 122 ? -6.971 25.446 17.076 1 36.88 122 SER B N 1
ATOM 1973 C CA . SER B 1 122 ? -7.593 25.587 18.388 1 36.88 122 SER B CA 1
ATOM 1974 C C . SER B 1 122 ? -7.936 27.044 18.684 1 36.88 122 SER B C 1
ATOM 1976 O O . SER B 1 122 ? -7.066 27.915 18.625 1 36.88 122 SER B O 1
ATOM 1978 N N . SER B 1 123 ? -9.087 27.489 18.274 1 34.78 123 SER B N 1
ATOM 1979 C CA . SER B 1 123 ? -9.583 28.793 18.7 1 34.78 123 SER B CA 1
ATOM 1980 C C . SER B 1 123 ? -9.444 28.971 20.208 1 34.78 123 SER B C 1
ATOM 1982 O O . SER B 1 123 ? -9.94 28.151 20.984 1 34.78 123 SER B O 1
ATOM 1984 N N . CYS B 1 124 ? -8.269 29.272 20.659 1 35.45 124 CYS B N 1
ATOM 1985 C CA . CYS B 1 124 ? -8.197 29.705 22.05 1 35.45 124 CYS B CA 1
ATOM 1986 C C . CYS B 1 124 ? -9.254 30.763 22.347 1 35.45 124 CYS B C 1
ATOM 1988 O O . CYS B 1 124 ? -9.278 31.818 21.712 1 35.45 124 CYS B O 1
ATOM 1990 N N . THR B 1 125 ? -10.517 30.25 22.328 1 34.83 125 THR B N 1
ATOM 1991 C CA . THR B 1 125 ? -11.52 31.19 22.814 1 34.83 125 THR B CA 1
ATOM 1992 C C . THR B 1 125 ? -11.057 31.853 24.109 1 34.83 125 THR B C 1
ATOM 1994 O O . THR B 1 125 ? -10.853 31.178 25.12 1 34.83 125 THR B O 1
ATOM 1997 N N . ALA B 1 126 ? -10.09 32.763 23.98 1 36.59 126 ALA B N 1
ATOM 1998 C CA . ALA B 1 126 ? -9.871 33.667 25.106 1 36.59 126 ALA B CA 1
ATOM 1999 C C . ALA B 1 126 ? -11.193 34.221 25.63 1 36.59 126 ALA B C 1
ATOM 2001 O O . ALA B 1 126 ? -11.909 34.92 24.91 1 36.59 126 ALA B O 1
ATOM 2002 N N . THR B 1 127 ? -12.011 33.381 26.324 1 39.12 127 THR B N 1
ATOM 2003 C CA . THR B 1 127 ? -13.151 33.944 27.039 1 39.12 127 THR B CA 1
ATOM 2004 C C . THR B 1 127 ? -12.733 35.172 27.842 1 39.12 127 THR B C 1
ATOM 2006 O O . THR B 1 127 ? -11.943 35.066 28.782 1 39.12 127 THR B O 1
ATOM 2009 N N . GLY B 1 128 ? -12.433 36.307 27.214 1 34.31 128 GLY B N 1
ATOM 2010 C CA . GLY B 1 128 ? -12.334 37.571 27.927 1 34.31 128 GLY B CA 1
ATOM 2011 C C . GLY B 1 128 ? -13.516 37.835 28.84 1 34.31 128 GLY B C 1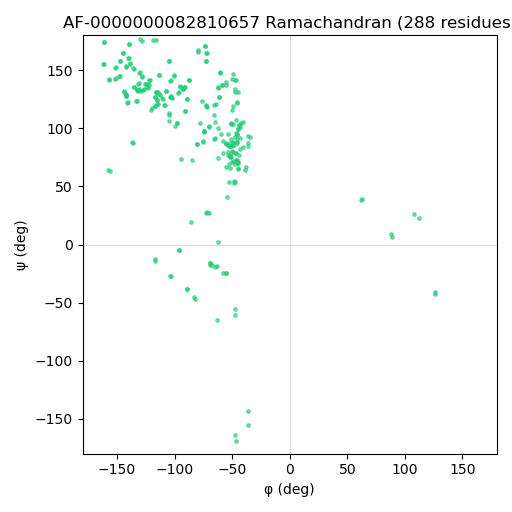
ATOM 2012 O O . GLY B 1 128 ? -14.668 37.791 28.401 1 34.31 128 GLY B O 1
ATOM 2013 N N . GLY B 1 129 ? -13.503 37.34 30.085 1 36.45 129 GLY B N 1
ATOM 2014 C CA . GLY B 1 129 ? -14.425 37.618 31.175 1 36.45 129 GLY B CA 1
ATOM 2015 C C . GLY B 1 129 ? -14.776 39.088 31.299 1 36.45 129 GLY B C 1
ATOM 2016 O O . GLY B 1 129 ? -13.889 39.936 31.416 1 36.45 129 GLY B O 1
ATOM 2017 N N . LEU B 1 130 ? -15.819 39.553 30.67 1 39.28 130 LEU B N 1
ATOM 2018 C CA . LEU B 1 130 ? -16.423 40.873 30.812 1 39.28 130 LEU B CA 1
ATOM 2019 C C . LEU B 1 130 ? -16.722 41.18 32.276 1 39.28 130 LEU B C 1
ATOM 2021 O O . LEU B 1 130 ? -17.447 40.431 32.935 1 39.28 130 LEU B O 1
ATOM 2025 N N . LEU B 1 131 ? -15.768 41.672 33.028 1 39.31 131 LEU B N 1
ATOM 2026 C CA . LEU B 1 131 ? -15.935 42.202 34.376 1 39.31 131 LEU B CA 1
ATOM 2027 C C . LEU B 1 131 ? -17.055 43.237 34.419 1 39.31 131 LEU B C 1
ATOM 2029 O O . LEU B 1 131 ? -16.989 44.258 33.73 1 39.31 131 LEU B O 1
ATOM 2033 N N . VAL B 1 132 ? -18.344 42.854 34.379 1 40.64 132 VAL B N 1
ATOM 2034 C CA . VAL B 1 132 ? -19.484 43.74 34.588 1 40.64 132 VAL B CA 1
ATOM 2035 C C . VAL B 1 132 ? -19.322 44.486 35.911 1 40.64 132 VAL B C 1
ATOM 2037 O O . VAL B 1 132 ? -19.217 43.866 36.972 1 40.64 132 VAL B O 1
ATOM 2040 N N . LEU B 1 133 ? -18.61 45.63 35.94 1 40.98 133 LEU B N 1
ATOM 2041 C CA . LEU B 1 133 ? -18.528 46.619 37.01 1 40.98 133 LEU B CA 1
ATOM 2042 C C . LEU B 1 133 ? -19.921 47.029 37.477 1 40.98 133 LEU B C 1
ATOM 2044 O O . LEU B 1 133 ? -20.726 47.523 36.684 1 40.98 133 LEU B O 1
ATOM 2048 N N . GLY B 1 134 ? -20.554 46.299 38.387 1 41.35 134 GLY B N 1
ATOM 2049 C CA . GLY B 1 134 ? -21.806 46.53 39.09 1 41.35 134 GLY B CA 1
ATOM 2050 C C . GLY B 1 134 ? -21.93 47.937 39.643 1 41.35 134 GLY B C 1
ATOM 2051 O O . GLY B 1 134 ? -20.989 48.457 40.246 1 41.35 134 GLY B O 1
ATOM 2052 N N . HIS B 1 135 ? -22.758 48.828 39.075 1 46.9 135 HIS B N 1
ATOM 2053 C CA . HIS B 1 135 ? -23.224 50.167 39.418 1 46.9 135 HIS B CA 1
ATOM 2054 C C . HIS B 1 135 ? -23.819 50.201 40.822 1 46.9 135 HIS B C 1
ATOM 2056 O O . HIS B 1 135 ? -24.839 49.56 41.084 1 46.9 135 HIS B O 1
ATOM 2062 N N . LEU B 1 136 ? -23.052 50.215 41.919 1 41.68 136 LEU B N 1
ATOM 2063 C CA . LEU B 1 136 ? -23.509 50.428 43.288 1 41.68 136 LEU B CA 1
ATOM 2064 C C . LEU B 1 136 ? -24.36 51.69 43.387 1 41.68 136 LEU B C 1
ATOM 2066 O O . LEU B 1 136 ? -23.854 52.8 43.205 1 41.68 136 LEU B O 1
ATOM 2070 N N . LEU B 1 137 ? -25.657 51.672 42.954 1 39.84 137 LEU B N 1
ATOM 2071 C CA . LEU B 1 137 ? -26.647 52.734 43.101 1 39.84 137 LEU B CA 1
ATOM 2072 C C . LEU B 1 137 ? -26.749 53.184 44.555 1 39.84 137 LEU B C 1
ATOM 2074 O O . LEU B 1 137 ? -27.09 52.388 45.433 1 39.84 137 LEU B O 1
ATOM 2078 N N . LEU B 1 138 ? -25.906 54.087 45.011 1 38.5 138 LEU B N 1
ATOM 2079 C CA . LEU B 1 138 ? -25.902 54.788 46.291 1 38.5 138 LEU B CA 1
ATOM 2080 C C . LEU B 1 138 ? -27.247 55.46 46.547 1 38.5 138 LEU B C 1
ATOM 2082 O O . LEU B 1 138 ? -27.674 56.318 45.771 1 38.5 138 LEU B O 1
ATOM 2086 N N . LEU B 1 139 ? -28.27 54.651 47.002 1 41.26 139 LEU B N 1
ATOM 2087 C CA . LEU B 1 139 ? -29.55 55.129 47.513 1 41.26 139 LEU B CA 1
ATOM 2088 C C . LEU B 1 139 ? -29.348 56.261 48.515 1 41.26 139 LEU B C 1
ATOM 2090 O O . LEU B 1 139 ? -28.729 56.064 49.563 1 41.26 139 LEU B O 1
ATOM 2094 N N . PHE B 1 140 ? -29.087 57.48 47.962 1 39.86 140 PHE B N 1
ATOM 2095 C CA . PHE B 1 140 ? -28.954 58.712 48.729 1 39.86 140 PHE B CA 1
ATOM 2096 C C . PHE B 1 140 ? -30.066 58.828 49.765 1 39.86 140 PHE B C 1
ATOM 2098 O O . PHE B 1 140 ? -31.224 58.519 49.477 1 39.86 140 PHE B O 1
ATOM 2105 N N . LEU B 1 141 ? -29.681 59.134 51.026 1 39.82 141 LEU B N 1
ATOM 2106 C CA . LEU B 1 141 ? -30.056 59.331 52.422 1 39.82 141 LEU B CA 1
ATOM 2107 C C . LEU B 1 141 ? -31.048 60.482 52.56 1 39.82 141 LEU B C 1
ATOM 2109 O O . LEU B 1 141 ? -31.38 60.89 53.676 1 39.82 141 LEU B O 1
ATOM 2113 N N . HIS B 1 142 ? -31.49 61.15 51.416 1 43.59 142 HIS B N 1
ATOM 2114 C CA . HIS B 1 142 ? -31.895 62.458 51.917 1 43.59 142 HIS B CA 1
ATOM 2115 C C . HIS B 1 142 ? -33.049 62.336 52.907 1 43.59 142 HIS B C 1
ATOM 2117 O O . HIS B 1 142 ? -34.077 61.729 52.597 1 43.59 142 HIS B O 1
ATOM 2123 N N . LEU B 1 143 ? -32.797 62.387 54.285 1 40.5 143 LEU B N 1
ATOM 2124 C CA . LEU B 1 143 ? -33.453 62.538 55.58 1 40.5 143 LEU B CA 1
ATOM 2125 C C . LEU B 1 143 ? -34.412 63.724 55.568 1 40.5 143 LEU B C 1
ATOM 2127 O O . LEU B 1 143 ? -33.977 64.879 55.562 1 40.5 143 LEU B O 1
ATOM 2131 N N . ALA B 1 144 ? -35.414 63.862 54.627 1 41.42 144 ALA B N 1
ATOM 2132 C CA . ALA B 1 144 ? -36.318 64.985 54.859 1 41.42 144 ALA B CA 1
ATOM 2133 C C . ALA B 1 144 ? -37.018 64.856 56.209 1 41.42 144 ALA B C 1
ATOM 2135 O O . ALA B 1 144 ? -37.759 63.898 56.442 1 41.42 144 ALA B O 1
ATOM 2136 N N . LEU B 1 145 ? -36.538 65.476 57.357 1 37.21 145 LEU B N 1
ATOM 2137 C CA . LEU B 1 145 ? -37.073 65.855 58.66 1 37.21 145 LEU B CA 1
ATOM 2138 C C . LEU B 1 145 ? -38.315 66.727 58.504 1 37.21 145 LEU B C 1
ATOM 2140 O O . LEU B 1 145 ? -38.208 67.921 58.217 1 37.21 145 LEU B O 1
ATOM 2144 N N . ALA B 1 146 ? -39.35 66.561 57.591 1 30.08 146 ALA B N 1
ATOM 2145 C CA . ALA B 1 146 ? -40.556 67.142 58.176 1 30.08 146 ALA B CA 1
ATOM 2146 C C . ALA B 1 146 ? -41.146 66.222 59.241 1 30.08 146 ALA B C 1
ATOM 2148 O O . ALA B 1 146 ? -40.984 65.001 59.175 1 30.08 146 ALA B O 1
#

Foldseek 3Di:
DPPPPPDPPDQPPDPVPDRDPDPPPDDDAWAAKDKDKDWDDFDQVDTDIDIDIDTPDPPKDKDKDWFDWDQPDDVVHPDTDTDDDPFKIKIKIWIDDPRYIHIWIWMAGPPGDIDTDPSPPPPPPPVPPPPPPPPPPPPPDDPPPD/DPPPPPDPPDQPPDPPPDRDPDPPPDDDAWAAKDKDKDWDDFDQVDTDIDIDIDTPDPPKDKDKDWFDWDQPDDVPHPDTDTDDDPFKIKIKIWIDDPRYIHIWIWMAGPPGDIDTDPSPPPPPPPPPPPPPPDPPPPPDPPPPPD

Solvent-accessible surface area (backbone atoms only — not comparable to full-atom values): 17905 Å² total; per-residue (Å²): 136,82,79,79,77,81,66,67,93,74,76,74,80,55,64,99,81,60,77,80,79,72,76,68,77,71,63,73,74,48,62,64,25,47,65,50,77,48,76,78,38,71,39,78,60,40,29,30,35,38,37,37,45,44,59,102,60,81,88,58,45,34,36,71,43,68,52,81,65,46,66,80,44,44,89,58,36,47,41,36,32,40,40,42,38,58,42,48,41,46,34,34,39,36,38,32,47,99,67,31,62,26,55,36,39,40,34,40,33,67,60,65,41,79,48,58,56,70,59,71,70,77,70,72,72,70,75,71,76,76,76,77,78,76,80,80,78,79,81,69,71,78,75,70,80,121,136,84,77,80,76,81,65,67,96,72,79,73,77,54,65,97,82,57,78,80,78,72,76,67,76,71,63,72,74,49,62,64,26,47,63,48,76,47,77,78,38,72,38,76,61,39,28,29,35,39,38,36,47,43,59,102,61,84,87,58,44,34,36,71,41,69,52,79,67,46,66,82,44,39,90,53,35,46,41,37,32,42,39,41,38,58,42,47,42,46,36,33,40,38,38,33,46,98,67,30,62,27,55,37,40,41,32,41,34,66,58,64,41,78,49,57,56,70,59,70,68,76,71,74,72,73,76,74,76,77,78,77,80,78,80,79,77,74,79,77,71,84,75,76,84,122

Secondary structure (DSSP, 8-state):
-------SS-----STT--------PPPPPPPPEEEEEEEEE-SS-EEEEEEEE-S-SS-EEEEEPPP-EE-S-TTSSEEEEEE-TTEEEEEEEEE-SS-EEEEEEEEETTTEEEE------------------------TT----/-------SS-----STT--------PPPPPPPPEEEEEEEEE-SS-EEEEEEEE-S-SS-EEEEEPPP-EE-S-TTSSEEEEEE-TTEEEEEEEEE-SS-EEEEEEEEETTTEEEE------------------------------

Radius of gyration: 38.11 Å; Cα contacts (8 Å, |Δi|>4): 523; chains: 2; bounding box: 90×134×126 Å